Protein AF-A0A969NWW0-F1 (afdb_monomer)

Mean predicted aligned error: 14.03 Å

Foldseek 3Di:
DLVVLLVVVLVVLLVVLLCCLVVPVLVVVVVVVVVVCVVVLVVLVVLVVVLVVLVVVLPVVDDDDPPVVVPDPDQRSQLLLLLLLVCLQVVDPPPPPDDSPQGPVNSSVSLSVVLSVQLSVQVCVQQVLSVLLVVQLVVVVVVPDDDPVVSVVSSNVSSVVSSVVSCVVCVVVSVVSSVVSSVVSVVSVVVSNVSSSVVSVVVSVVSVVVSVVVVVVVVVVVVVVVVVVVVVVVVVVVVVVVVVVVCVVVVVDD

Radius of gyration: 37.33 Å; Cα contacts (8 Å, |Δi|>4): 115; chains: 1; bounding box: 84×35×127 Å

Nearest PDB structures (foldseek):
  7sqc-assembly1_1X  TM=3.968E-01  e=1.352E+00  Chlamydomonas reinhardtii
  4nqi-assembly2_C  TM=2.469E-01  e=8.121E-01  Dictyostelium discoideum
  7n6g-assembly1_3U  TM=2.928E-01  e=5.933E+00  Chlamydomonas reinhardtii

Solvent-accessible surface area (backbone atoms only — not comparable to full-atom values): 14143 Å² total; per-residue (Å²): 104,72,70,53,53,50,51,51,50,52,52,50,51,51,49,53,48,49,49,46,34,62,72,50,53,40,56,56,47,50,52,53,51,49,53,52,44,63,63,44,47,60,58,51,46,55,50,51,52,51,50,50,49,50,51,50,68,62,44,75,78,52,95,74,68,71,79,70,63,74,73,57,81,76,67,51,72,54,36,56,25,43,62,59,24,49,56,76,75,69,74,47,79,85,63,87,84,76,78,88,81,65,43,66,71,55,54,50,52,52,50,49,53,53,47,48,55,50,45,52,53,49,50,52,68,74,63,36,68,66,59,48,46,53,56,32,51,52,55,48,64,75,64,74,72,86,51,75,74,59,48,57,55,50,50,52,53,43,35,52,50,51,51,53,50,50,49,65,76,36,44,65,61,53,51,48,52,44,50,53,54,52,51,52,52,55,47,52,53,52,51,27,48,55,41,8,52,50,47,53,54,50,49,54,49,51,55,52,51,51,50,53,49,52,50,52,54,49,50,54,53,51,52,52,50,53,51,53,52,50,53,52,50,52,52,51,53,50,51,52,51,52,49,51,50,50,36,40,76,68,66,77,49,133

Sequence (254 aa):
MIKEVLAHLKQKIELDVSEWTTQQLSPMLEICVQQMYEKLESEAQEFLQSADKIRLSISIGDQIKDEELAKQKEPSVWGRLGAGAYTLFTGDFLTGGMGMVMGFQAMLKTILLQLVAGVILGIFGFINPIALIAASIAAILAGNIWNLLSLKGEIKKSVGKKLSEEIASRQYDLAMAVEIKVKEKLTEIKKAIDEGLSAEISSIRGEVEKILEERKLGKLDNQKKIQNLRNLEEENLEIDNELNSLMFEAGLIT

pLDDT: mean 74.46, std 13.33, range [32.72, 91.88]

Structure (mmCIF, N/CA/C/O backbone):
data_AF-A0A969NWW0-F1
#
_entry.id   AF-A0A969NWW0-F1
#
loop_
_atom_site.group_PDB
_atom_site.id
_atom_site.type_symbol
_atom_site.label_atom_id
_atom_site.label_alt_id
_atom_site.label_comp_id
_atom_site.label_asym_id
_atom_site.label_entity_id
_atom_site.label_seq_id
_atom_site.pdbx_PDB_ins_code
_atom_site.Cartn_x
_atom_site.Cartn_y
_atom_site.Cartn_z
_atom_site.occupancy
_atom_site.B_iso_or_equiv
_atom_site.auth_seq_id
_atom_site.auth_comp_id
_atom_site.auth_asym_id
_atom_site.auth_atom_id
_atom_site.pdbx_PDB_model_num
ATOM 1 N N . MET A 1 1 ? 25.197 -13.736 -28.495 1.00 63.41 1 MET A N 1
ATOM 2 C CA . MET A 1 1 ? 24.904 -12.433 -29.131 1.00 63.41 1 MET A CA 1
ATOM 3 C C . MET A 1 1 ? 23.460 -11.962 -28.931 1.00 63.41 1 MET A C 1
ATOM 5 O O . MET A 1 1 ? 23.278 -11.049 -28.149 1.00 63.41 1 MET A O 1
ATOM 9 N N . ILE A 1 2 ? 22.420 -12.558 -29.539 1.00 65.88 2 ILE A N 1
ATOM 10 C CA . ILE A 1 2 ? 21.024 -12.066 -29.370 1.00 65.88 2 ILE A CA 1
ATOM 11 C C . ILE A 1 2 ? 20.554 -12.160 -27.911 1.00 65.88 2 ILE A C 1
ATOM 13 O O . ILE A 1 2 ? 20.067 -11.184 -27.352 1.00 65.88 2 ILE A O 1
ATOM 17 N N . LYS A 1 3 ? 20.777 -13.314 -27.265 1.00 71.31 3 LYS A N 1
ATOM 18 C CA . LYS A 1 3 ? 20.478 -13.513 -25.834 1.00 71.31 3 LYS A CA 1
ATOM 19 C C . LYS A 1 3 ? 21.235 -12.539 -24.926 1.00 71.31 3 LYS A C 1
ATOM 21 O O . LYS A 1 3 ? 20.712 -12.132 -23.903 1.00 71.31 3 LYS A O 1
ATOM 26 N N . GLU A 1 4 ? 22.446 -12.163 -25.320 1.00 74.69 4 GLU A N 1
ATOM 27 C CA . GLU A 1 4 ? 23.321 -11.257 -24.571 1.00 74.69 4 GLU A CA 1
ATOM 28 C C . GLU A 1 4 ? 22.844 -9.805 -24.694 1.00 74.69 4 GLU A C 1
ATOM 30 O O . GLU A 1 4 ? 22.743 -9.111 -23.691 1.00 74.69 4 GLU A O 1
ATOM 35 N N . VAL A 1 5 ? 22.451 -9.370 -25.898 1.00 73.56 5 VAL A N 1
ATOM 36 C CA . VAL A 1 5 ? 21.824 -8.056 -26.115 1.00 73.56 5 VAL A CA 1
ATOM 37 C C . 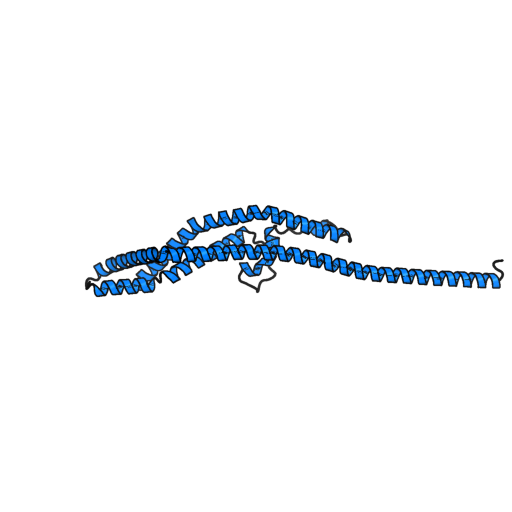VAL A 1 5 ? 20.477 -7.979 -25.398 1.00 73.56 5 VAL A C 1
ATOM 39 O O . VAL A 1 5 ? 20.201 -6.970 -24.764 1.00 73.56 5 VAL A O 1
ATOM 42 N N . LEU A 1 6 ? 19.668 -9.044 -25.436 1.00 74.88 6 LEU A N 1
ATOM 43 C CA . LEU A 1 6 ? 18.402 -9.109 -24.703 1.00 74.88 6 LEU A CA 1
ATOM 44 C C . LEU A 1 6 ? 18.617 -9.033 -23.191 1.00 74.88 6 LEU A C 1
ATOM 46 O O . LEU A 1 6 ? 17.940 -8.253 -22.533 1.00 74.88 6 LEU A O 1
ATOM 50 N N . ALA A 1 7 ? 19.544 -9.820 -22.646 1.00 79.69 7 ALA A N 1
ATOM 51 C CA . ALA A 1 7 ? 19.853 -9.797 -21.220 1.00 79.69 7 ALA A CA 1
ATOM 52 C C . ALA A 1 7 ? 20.347 -8.412 -20.786 1.00 79.69 7 ALA A C 1
ATOM 54 O O . ALA A 1 7 ? 19.850 -7.867 -19.808 1.00 79.69 7 ALA A O 1
ATOM 55 N N . HIS A 1 8 ? 21.250 -7.810 -21.562 1.00 83.56 8 HIS A N 1
ATOM 56 C CA . HIS A 1 8 ? 21.779 -6.486 -21.260 1.00 83.56 8 HIS A CA 1
ATOM 57 C C . HIS A 1 8 ? 20.711 -5.389 -21.368 1.00 83.56 8 HIS A C 1
ATOM 59 O O . HIS A 1 8 ? 20.662 -4.501 -20.526 1.00 83.56 8 HIS A O 1
ATOM 65 N N . LEU A 1 9 ? 19.827 -5.462 -22.369 1.00 80.88 9 LEU A N 1
ATOM 66 C CA . LEU A 1 9 ? 18.728 -4.509 -22.533 1.00 80.88 9 LEU A CA 1
ATOM 67 C C . LEU A 1 9 ? 17.721 -4.613 -21.387 1.00 80.88 9 LEU A C 1
ATOM 69 O O . LEU A 1 9 ? 17.328 -3.592 -20.837 1.00 80.88 9 LEU A O 1
ATOM 73 N N . LYS A 1 10 ? 17.332 -5.838 -21.011 1.00 82.38 10 LYS A N 1
ATOM 74 C CA . LYS A 1 10 ? 16.449 -6.076 -19.863 1.00 82.38 10 LYS A CA 1
ATOM 75 C C . LYS A 1 10 ? 17.060 -5.511 -18.588 1.00 82.38 10 LYS A C 1
ATOM 77 O O . LYS A 1 10 ? 16.433 -4.684 -17.943 1.00 82.38 10 LYS A O 1
ATOM 82 N N . GLN A 1 11 ? 18.308 -5.874 -18.300 1.00 87.38 11 GLN A N 1
ATOM 83 C CA . GLN A 1 11 ? 19.016 -5.396 -17.118 1.00 87.38 11 GLN A CA 1
ATOM 84 C C . GLN A 1 11 ? 19.139 -3.868 -17.101 1.00 87.38 11 GLN A C 1
ATOM 86 O O . GLN A 1 11 ? 18.995 -3.255 -16.049 1.00 87.38 11 GLN A O 1
ATOM 91 N N . LYS A 1 12 ? 19.390 -3.237 -18.256 1.00 87.00 12 LYS A N 1
ATOM 92 C CA . LYS A 1 12 ? 19.485 -1.778 -18.349 1.00 87.00 12 LYS A CA 1
ATOM 93 C C . LYS A 1 12 ? 18.137 -1.101 -18.091 1.00 87.00 12 LYS A C 1
ATOM 95 O O . LYS A 1 12 ? 18.099 -0.156 -17.317 1.00 87.00 12 LYS A O 1
ATOM 100 N N . ILE A 1 13 ? 17.049 -1.608 -18.677 1.00 84.38 13 ILE A N 1
ATOM 101 C CA . ILE A 1 13 ? 15.691 -1.102 -18.418 1.00 84.38 13 ILE A CA 1
ATOM 102 C C . ILE A 1 13 ? 15.326 -1.283 -16.940 1.00 84.38 13 ILE A C 1
ATOM 104 O O . ILE A 1 13 ? 14.830 -0.348 -16.325 1.00 84.38 13 ILE A O 1
ATOM 108 N N . GLU A 1 14 ? 15.597 -2.452 -16.353 1.00 86.31 14 GLU A N 1
ATOM 109 C CA . GLU A 1 14 ? 15.364 -2.711 -14.924 1.00 86.31 14 GLU A CA 1
ATOM 110 C C . GLU A 1 14 ? 16.125 -1.721 -14.041 1.00 86.31 14 GLU A C 1
ATOM 112 O O . GLU A 1 14 ? 15.532 -1.150 -13.130 1.00 86.31 14 GLU A O 1
ATOM 117 N N . LEU A 1 15 ? 17.407 -1.477 -14.333 1.00 90.44 15 LEU A N 1
ATOM 118 C CA . LEU A 1 15 ? 18.228 -0.501 -13.615 1.00 90.44 15 LEU A CA 1
ATOM 119 C C . LEU A 1 15 ? 17.669 0.914 -13.734 1.00 90.44 15 LEU A C 1
ATOM 121 O O . LEU A 1 15 ? 17.473 1.559 -12.711 1.00 90.44 15 LEU A O 1
ATOM 125 N N . ASP A 1 16 ? 17.377 1.374 -14.950 1.00 89.62 16 ASP A N 1
ATOM 126 C CA . ASP A 1 16 ? 16.922 2.747 -15.190 1.00 89.62 16 ASP A CA 1
ATOM 127 C C . ASP A 1 16 ? 15.547 2.994 -14.552 1.00 89.62 16 ASP A C 1
ATOM 129 O O . ASP A 1 16 ? 15.323 4.025 -13.918 1.00 89.62 16 ASP A O 1
ATOM 133 N N . VAL A 1 17 ? 14.632 2.023 -14.650 1.00 86.00 17 VAL A N 1
ATOM 134 C CA . VAL A 1 17 ? 13.313 2.098 -14.006 1.00 86.00 17 VAL A CA 1
ATOM 135 C C . VAL A 1 17 ? 13.437 2.004 -12.490 1.00 86.00 17 VAL A C 1
ATOM 137 O O . VAL A 1 17 ? 12.758 2.745 -11.782 1.00 86.00 17 VAL A O 1
ATOM 140 N N . SER A 1 18 ? 14.289 1.121 -11.967 1.00 87.69 18 SER A N 1
ATOM 141 C CA . SER A 1 18 ? 14.513 0.992 -10.525 1.00 87.69 18 SER A CA 1
ATOM 142 C C . SER A 1 18 ? 15.125 2.264 -9.949 1.00 87.69 18 SER A C 1
ATOM 144 O O . SER A 1 18 ? 14.701 2.715 -8.886 1.00 87.69 18 SER A O 1
ATOM 146 N N . GLU A 1 19 ? 16.099 2.853 -10.640 1.00 91.88 19 GLU A N 1
ATOM 147 C CA . GLU A 1 19 ? 16.738 4.104 -10.248 1.00 91.88 19 GLU A CA 1
ATOM 148 C C . GLU A 1 19 ? 15.730 5.250 -10.265 1.00 91.88 19 GLU A C 1
ATOM 150 O O . GLU A 1 19 ? 15.560 5.920 -9.248 1.00 91.88 19 GLU A O 1
ATOM 155 N N . TRP A 1 20 ? 14.989 5.415 -11.364 1.00 91.19 20 TRP A N 1
ATOM 156 C CA . TRP A 1 20 ? 13.932 6.420 -11.458 1.00 91.19 20 TRP A CA 1
ATOM 157 C C . TRP A 1 20 ? 12.874 6.239 -10.366 1.00 91.19 20 TRP A C 1
ATOM 159 O O . TRP A 1 20 ? 12.513 7.197 -9.683 1.00 91.19 20 TRP A O 1
ATOM 169 N N . THR A 1 21 ? 12.410 5.009 -10.141 1.00 87.19 21 THR A N 1
ATOM 170 C CA . THR A 1 21 ? 11.383 4.754 -9.129 1.00 87.19 21 THR A CA 1
ATOM 171 C C . THR A 1 21 ? 11.918 5.059 -7.734 1.00 87.19 21 THR A C 1
ATOM 173 O O . THR A 1 21 ? 11.252 5.736 -6.964 1.00 87.19 21 THR A O 1
ATOM 176 N N . THR A 1 22 ? 13.140 4.635 -7.416 1.00 86.69 22 THR A N 1
ATOM 177 C CA . THR A 1 22 ? 13.722 4.810 -6.076 1.00 86.69 22 THR A CA 1
ATOM 178 C C . THR A 1 22 ? 14.132 6.255 -5.796 1.00 86.69 22 THR A C 1
ATOM 180 O O . THR A 1 22 ? 13.985 6.714 -4.670 1.00 86.69 22 THR A O 1
ATOM 183 N N . GLN A 1 23 ? 14.649 6.977 -6.793 1.00 91.81 23 GLN A N 1
ATOM 184 C CA . GLN A 1 23 ? 15.166 8.337 -6.611 1.00 91.81 23 GLN A CA 1
ATOM 185 C C . GLN A 1 23 ? 14.128 9.434 -6.869 1.00 91.81 23 GLN A C 1
ATOM 187 O O . GLN A 1 23 ? 14.315 10.548 -6.390 1.00 91.81 23 GLN A O 1
ATOM 192 N N . GLN A 1 24 ? 13.069 9.158 -7.636 1.00 91.12 24 GLN A N 1
ATOM 193 C CA . GLN A 1 24 ? 12.073 10.165 -8.024 1.00 91.12 24 GLN A CA 1
ATOM 194 C C . GLN A 1 24 ? 10.684 9.813 -7.491 1.00 91.12 24 GLN A C 1
ATOM 196 O O . GLN A 1 24 ? 10.123 10.559 -6.691 1.00 91.12 24 GLN A O 1
ATOM 201 N N . LEU A 1 25 ? 10.134 8.660 -7.889 1.00 87.00 25 LEU A N 1
ATOM 202 C CA . LEU A 1 25 ? 8.751 8.310 -7.550 1.00 87.00 25 LEU A CA 1
ATOM 203 C C . LEU A 1 25 ? 8.569 8.038 -6.050 1.00 87.00 25 LEU A C 1
ATOM 205 O O . LEU A 1 25 ? 7.632 8.553 -5.442 1.00 87.00 25 LEU A O 1
ATOM 209 N N . SER A 1 26 ? 9.468 7.254 -5.451 1.00 86.00 26 SER A N 1
ATOM 210 C CA . SER A 1 26 ? 9.393 6.874 -4.041 1.00 86.00 26 SER A CA 1
ATOM 211 C C . SER A 1 26 ? 9.448 8.090 -3.113 1.00 86.00 26 SER A C 1
ATOM 213 O O . SER A 1 26 ? 8.529 8.216 -2.312 1.00 86.00 26 SER A O 1
ATOM 215 N N . PRO A 1 27 ? 10.392 9.047 -3.247 1.00 89.81 27 PRO A N 1
ATOM 216 C CA . PRO A 1 27 ? 10.392 10.252 -2.416 1.00 89.81 27 PRO A CA 1
ATOM 217 C C . PRO A 1 27 ? 9.116 11.091 -2.544 1.00 89.81 27 PRO A C 1
ATOM 219 O O . PRO A 1 27 ? 8.607 11.600 -1.548 1.00 89.81 27 PRO A O 1
ATOM 222 N N . MET A 1 28 ? 8.556 11.220 -3.753 1.00 89.25 28 MET A N 1
ATOM 223 C CA . MET A 1 28 ? 7.293 11.944 -3.951 1.00 89.25 28 MET A CA 1
ATOM 224 C C . MET A 1 28 ? 6.131 11.265 -3.219 1.00 89.25 28 MET A C 1
ATOM 226 O O . MET A 1 28 ? 5.301 11.937 -2.603 1.00 89.25 28 MET A O 1
ATOM 230 N N . LEU A 1 29 ? 6.082 9.933 -3.265 1.00 84.94 29 LEU A N 1
ATOM 231 C CA . LEU A 1 29 ? 5.080 9.153 -2.548 1.00 84.94 29 LEU A CA 1
ATOM 232 C C . LEU A 1 29 ? 5.288 9.190 -1.044 1.00 84.94 29 LEU A C 1
ATOM 234 O O . LEU A 1 29 ? 4.309 9.324 -0.322 1.00 84.94 29 LEU A O 1
ATOM 238 N N . GLU A 1 30 ? 6.530 9.116 -0.572 1.00 85.94 30 GLU A N 1
ATOM 239 C CA . GLU A 1 30 ? 6.848 9.245 0.848 1.00 85.94 30 GLU A CA 1
ATOM 240 C C . GLU A 1 30 ? 6.337 10.575 1.394 1.00 85.94 30 GLU A C 1
ATOM 242 O O . GLU A 1 30 ? 5.635 10.574 2.398 1.00 85.94 30 GLU A O 1
ATOM 247 N N . ILE A 1 31 ? 6.588 11.689 0.697 1.00 88.25 31 ILE A N 1
ATOM 248 C CA . ILE A 1 31 ? 6.076 13.009 1.091 1.00 88.25 31 ILE A CA 1
ATOM 249 C C . ILE A 1 31 ? 4.545 13.021 1.104 1.00 88.25 31 ILE A C 1
ATOM 251 O O . ILE A 1 31 ? 3.943 13.468 2.077 1.00 88.25 31 ILE A O 1
ATOM 255 N N . CYS A 1 32 ? 3.901 12.524 0.046 1.00 85.12 32 CYS A N 1
ATOM 256 C CA . CYS A 1 32 ? 2.441 12.522 -0.054 1.00 85.12 32 CYS A CA 1
ATOM 257 C C . CYS A 1 32 ? 1.794 11.691 1.065 1.00 85.12 32 CYS A C 1
ATOM 259 O O . CYS A 1 32 ? 0.870 12.145 1.739 1.00 85.12 32 CYS A O 1
ATOM 261 N N . VAL A 1 33 ? 2.312 10.487 1.293 1.00 80.69 33 VAL A N 1
ATOM 262 C CA . VAL A 1 33 ? 1.801 9.557 2.297 1.00 80.69 33 VAL A CA 1
ATOM 263 C C . VAL A 1 33 ? 2.105 10.074 3.708 1.00 80.69 33 VAL A C 1
ATOM 265 O O . VAL A 1 33 ? 1.230 10.020 4.567 1.00 80.69 33 VAL A O 1
ATOM 268 N N . GLN A 1 34 ? 3.270 10.682 3.940 1.00 83.00 34 GLN A N 1
ATOM 269 C CA . GLN A 1 34 ? 3.606 11.346 5.204 1.00 83.00 34 GLN A CA 1
ATOM 270 C C . GLN A 1 34 ? 2.688 12.546 5.497 1.00 83.00 34 GLN A C 1
ATOM 272 O O . GLN A 1 34 ? 2.223 12.703 6.620 1.00 83.00 34 GLN A O 1
ATOM 277 N N . GLN A 1 35 ? 2.344 13.357 4.496 1.00 85.38 35 GLN A N 1
ATOM 278 C CA . GLN A 1 35 ? 1.374 14.446 4.670 1.00 85.38 35 GLN A CA 1
ATOM 279 C C . GLN A 1 35 ? -0.031 13.922 4.991 1.00 85.38 35 GLN A C 1
ATOM 281 O O . GLN A 1 35 ? -0.737 14.498 5.820 1.00 85.38 35 GLN A O 1
ATOM 286 N N . MET A 1 36 ? -0.447 12.823 4.352 1.00 80.56 36 MET A N 1
ATOM 287 C CA . MET A 1 36 ? -1.699 12.147 4.702 1.00 80.56 36 MET A CA 1
ATOM 288 C C . MET A 1 36 ? -1.668 11.643 6.146 1.00 80.56 36 MET A C 1
ATOM 290 O O . MET A 1 36 ? -2.651 11.811 6.862 1.00 80.56 36 MET A O 1
ATOM 294 N N . TYR A 1 37 ? -0.545 11.068 6.576 1.00 78.69 37 TYR A N 1
ATOM 295 C CA . TYR A 1 37 ? -0.335 10.613 7.948 1.00 78.69 37 TYR A CA 1
ATOM 296 C C . TYR A 1 37 ? -0.478 11.749 8.949 1.00 78.69 37 TYR A C 1
ATOM 298 O O . TYR A 1 37 ? -1.298 11.645 9.850 1.00 78.69 37 TYR A O 1
ATOM 306 N N . GLU A 1 38 ? 0.264 12.839 8.769 1.00 83.25 38 GLU A N 1
ATOM 307 C CA . GLU A 1 38 ? 0.266 13.973 9.702 1.00 83.25 38 GLU A CA 1
ATOM 308 C C . GLU A 1 38 ? -1.126 14.595 9.827 1.00 83.25 38 GLU A C 1
ATOM 310 O O . GLU A 1 38 ? -1.563 14.950 10.920 1.00 83.25 38 GLU A O 1
ATOM 315 N N . LYS A 1 39 ? -1.861 14.668 8.712 1.00 83.12 39 LYS A N 1
ATOM 316 C CA . LYS A 1 39 ? -3.237 15.161 8.714 1.00 83.12 39 LYS A CA 1
ATOM 317 C C . LYS A 1 39 ? -4.191 14.224 9.462 1.00 83.12 39 LYS A C 1
ATOM 319 O O . LYS A 1 39 ? -5.051 14.697 10.196 1.00 83.12 39 LYS A O 1
ATOM 324 N N . LEU A 1 40 ? -4.054 12.915 9.262 1.00 80.94 40 LEU A N 1
ATOM 325 C CA . LEU A 1 40 ? -4.941 11.916 9.862 1.00 80.94 40 LEU A CA 1
ATOM 326 C C . LEU A 1 40 ? -4.575 11.581 11.309 1.00 80.94 40 LEU A C 1
ATOM 328 O O . LEU A 1 40 ? -5.439 11.135 12.052 1.00 80.94 40 LEU A O 1
ATOM 332 N N . GLU A 1 41 ? -3.326 11.780 11.725 1.00 81.62 41 GLU A N 1
ATOM 333 C CA . GLU A 1 41 ? -2.844 11.408 13.055 1.00 81.62 41 GLU A CA 1
ATOM 334 C C . GLU A 1 41 ? -3.608 12.139 14.160 1.00 81.62 41 GLU A C 1
ATOM 336 O O . GLU A 1 41 ? -4.060 11.491 15.101 1.00 81.62 41 GLU A O 1
ATOM 341 N N . SER A 1 42 ? -3.825 13.451 14.015 1.00 80.75 42 SER A N 1
ATOM 342 C CA . SER A 1 42 ? -4.592 14.232 14.995 1.00 80.75 42 SER A CA 1
ATOM 343 C C . SER A 1 42 ? -6.036 13.736 15.103 1.00 80.75 42 SER A C 1
ATOM 345 O O . SER A 1 42 ? -6.527 13.494 16.202 1.00 80.75 42 SER A O 1
ATOM 347 N N . GLU A 1 43 ? -6.705 13.529 13.965 1.00 84.94 43 GLU A N 1
ATOM 348 C CA . GLU A 1 43 ? -8.098 13.062 13.924 1.0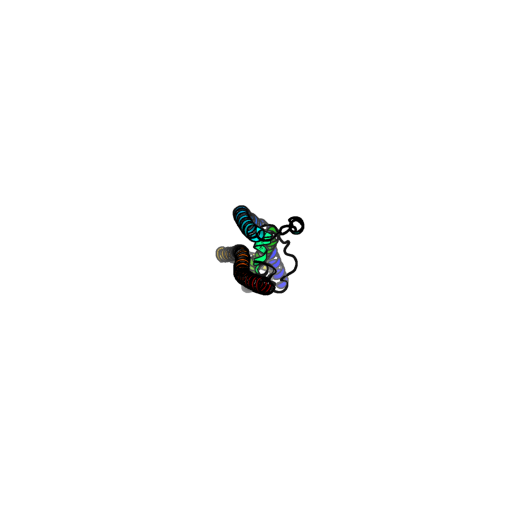0 84.94 43 GLU A CA 1
ATOM 349 C C . GLU A 1 43 ? -8.229 11.639 14.493 1.00 84.94 43 GLU A C 1
ATOM 351 O O . GLU A 1 43 ? -9.128 11.344 15.282 1.00 84.94 43 GLU A O 1
ATOM 356 N N . ALA A 1 44 ? -7.296 10.753 14.140 1.00 81.69 44 ALA A N 1
ATOM 357 C CA . ALA A 1 44 ? -7.246 9.388 14.642 1.00 81.69 44 ALA A CA 1
ATOM 358 C C . ALA A 1 44 ? -6.954 9.345 16.148 1.00 81.69 44 ALA A C 1
ATOM 360 O O . ALA A 1 44 ? -7.548 8.542 16.866 1.00 81.69 44 ALA A O 1
ATOM 361 N N . GLN A 1 45 ? -6.074 10.213 16.646 1.00 83.19 45 GLN A N 1
ATOM 362 C CA . GLN A 1 45 ? -5.774 10.314 18.069 1.00 83.19 45 GLN A CA 1
ATOM 363 C C . GLN A 1 45 ? -6.989 10.800 18.865 1.00 83.19 45 GLN A C 1
ATOM 365 O O . GLN A 1 45 ? -7.317 10.198 19.886 1.00 83.19 45 GLN A O 1
ATOM 370 N N . GLU A 1 46 ? -7.690 11.832 18.393 1.00 85.50 46 GLU A N 1
ATOM 371 C CA . GLU A 1 46 ? -8.929 12.316 19.018 1.00 85.50 46 GLU A CA 1
ATOM 372 C C . GLU A 1 46 ? -10.024 11.243 19.033 1.00 85.50 46 GLU A C 1
ATOM 374 O O . GLU A 1 46 ? -10.708 11.046 20.046 1.00 85.50 46 GLU A O 1
ATOM 379 N N . PHE A 1 47 ? -10.167 10.510 17.926 1.00 85.44 47 PHE A N 1
ATOM 380 C CA . PHE A 1 47 ? -11.089 9.387 17.826 1.00 85.44 47 PHE A CA 1
ATOM 381 C C . PHE A 1 47 ? -10.759 8.291 18.850 1.00 85.44 47 PHE A C 1
ATOM 383 O O . PHE A 1 47 ? -11.638 7.882 19.611 1.00 85.44 47 PHE A O 1
ATOM 390 N N . LEU A 1 48 ? -9.497 7.851 18.922 1.00 81.19 48 LEU A N 1
ATOM 391 C CA . LEU A 1 48 ? -9.066 6.804 19.855 1.00 81.19 48 LEU A CA 1
ATOM 392 C C . LEU A 1 48 ? -9.167 7.249 21.320 1.00 81.19 48 LEU A C 1
ATOM 394 O O . LEU A 1 48 ? -9.612 6.476 22.160 1.00 81.19 48 LEU A O 1
ATOM 398 N N . GLN A 1 49 ? -8.848 8.505 21.636 1.00 83.81 49 GLN A N 1
ATOM 399 C CA . GLN A 1 49 ? -9.052 9.048 22.983 1.00 83.81 49 GLN A CA 1
ATOM 400 C C . GLN A 1 49 ? -10.533 9.080 23.368 1.00 83.81 49 GLN A C 1
ATOM 402 O O . GLN A 1 49 ? -10.894 8.780 24.507 1.00 83.81 49 GLN A O 1
ATOM 407 N N . SER A 1 50 ? -11.409 9.424 22.421 1.00 83.12 50 SER A N 1
ATOM 408 C CA . SER A 1 50 ? -12.857 9.399 22.636 1.00 83.12 50 SER A CA 1
ATOM 409 C C . SER A 1 50 ? -13.365 7.971 22.848 1.00 83.12 50 SER A C 1
ATOM 411 O O . SER A 1 50 ? -14.172 7.736 23.749 1.00 83.12 50 SER A O 1
ATOM 413 N N . ALA A 1 51 ? -12.850 7.015 22.074 1.00 80.00 51 ALA A N 1
ATOM 414 C CA . ALA A 1 51 ? -13.104 5.590 22.245 1.00 80.00 51 ALA A CA 1
ATOM 415 C C . ALA A 1 51 ? -12.680 5.090 23.633 1.00 80.00 51 ALA A C 1
ATOM 417 O O . ALA A 1 51 ? -13.484 4.492 24.350 1.00 80.00 51 ALA A O 1
ATOM 418 N N . ASP A 1 52 ? -11.455 5.399 24.050 1.00 78.81 52 ASP A N 1
ATOM 419 C CA . ASP A 1 52 ? -10.922 4.980 25.345 1.00 78.81 52 ASP A CA 1
ATOM 420 C C . ASP A 1 52 ? -11.685 5.640 26.500 1.00 78.81 52 ASP A C 1
ATOM 422 O O . ASP A 1 52 ? -11.998 4.988 27.494 1.00 78.81 52 ASP A O 1
ATOM 426 N N . LYS A 1 53 ? -12.102 6.903 26.352 1.00 81.62 53 LYS A N 1
ATOM 427 C CA . LYS A 1 53 ? -12.969 7.575 27.329 1.00 81.62 53 LYS A CA 1
ATOM 428 C C . LYS A 1 53 ? -14.331 6.894 27.458 1.00 81.62 53 LYS A C 1
ATOM 430 O O . LYS A 1 53 ? -14.848 6.793 28.573 1.00 81.62 53 LYS A O 1
ATOM 435 N N . ILE A 1 54 ? -14.920 6.438 26.351 1.00 78.50 54 ILE A N 1
ATOM 436 C CA . ILE A 1 54 ? -16.164 5.657 26.371 1.00 78.50 54 ILE A CA 1
ATOM 437 C C . ILE A 1 54 ? -15.927 4.346 27.125 1.00 78.50 54 ILE A C 1
ATOM 439 O O . ILE A 1 54 ? -16.664 4.069 28.070 1.00 78.50 54 ILE A O 1
ATOM 443 N N . ARG A 1 55 ? -14.867 3.599 26.789 1.00 74.38 55 ARG A N 1
ATOM 444 C CA . ARG A 1 55 ? -14.499 2.358 27.492 1.00 74.38 55 ARG A CA 1
ATOM 445 C C . ARG A 1 55 ? -14.307 2.581 28.992 1.00 74.38 55 ARG A C 1
ATOM 447 O O . ARG A 1 55 ? -14.913 1.879 29.789 1.00 74.38 55 ARG A O 1
ATOM 454 N N . LEU A 1 56 ? -13.553 3.603 29.396 1.00 73.44 56 LEU A N 1
ATOM 455 C CA . LEU A 1 56 ? -13.354 3.952 30.807 1.00 73.44 56 LEU A CA 1
ATOM 456 C C . LEU A 1 56 ? -14.671 4.312 31.505 1.00 73.44 56 LEU A C 1
ATOM 458 O O . LEU A 1 56 ? -14.952 3.813 32.590 1.00 73.44 56 LEU A O 1
ATOM 462 N N . SER A 1 57 ? -15.515 5.131 30.871 1.00 71.94 57 SER A N 1
ATOM 463 C CA . SER A 1 57 ? -16.821 5.521 31.431 1.00 71.94 57 SER A CA 1
ATOM 464 C C . SER A 1 57 ? -17.752 4.324 31.630 1.00 71.94 57 SER A C 1
ATOM 466 O O . SER A 1 57 ? -18.603 4.330 32.518 1.00 71.94 57 SER A O 1
ATOM 468 N N . ILE A 1 58 ? -17.595 3.302 30.794 1.00 68.75 58 ILE A N 1
ATOM 469 C CA . ILE A 1 58 ? -18.331 2.047 30.868 1.00 68.75 58 ILE A CA 1
ATOM 470 C C . ILE A 1 58 ? -17.740 1.125 31.955 1.00 68.75 58 ILE A C 1
ATOM 472 O O . ILE A 1 58 ? -18.500 0.542 32.730 1.00 68.75 58 ILE A O 1
ATOM 476 N N . SER A 1 59 ? -16.410 1.039 32.056 1.00 64.75 59 SER A N 1
ATOM 477 C CA . SER A 1 59 ? -15.688 0.165 32.991 1.00 64.75 59 SER A CA 1
ATOM 478 C C . SER A 1 59 ? -15.717 0.631 34.447 1.00 64.75 59 SER A C 1
ATOM 480 O O . SER A 1 59 ? -15.657 -0.208 35.334 1.00 64.75 59 SER A O 1
ATOM 482 N N . ILE A 1 60 ? -15.893 1.928 34.738 1.00 55.94 60 ILE A N 1
ATOM 483 C CA . ILE A 1 60 ? -15.975 2.469 36.120 1.00 55.94 60 ILE A CA 1
ATOM 484 C C . ILE A 1 60 ? -17.225 1.963 36.900 1.00 55.94 60 ILE A C 1
ATOM 486 O O . ILE A 1 60 ? -17.475 2.346 38.041 1.00 55.94 60 ILE A O 1
ATOM 490 N N . GLY A 1 61 ? -18.003 1.037 36.327 1.00 49.19 61 GLY A N 1
ATOM 491 C CA . GLY A 1 61 ? -18.983 0.221 37.047 1.00 49.19 61 GLY A CA 1
ATOM 492 C C . GLY A 1 61 ? -18.414 -0.995 37.795 1.00 49.19 61 GLY A C 1
ATOM 493 O O . GLY A 1 61 ? -19.151 -1.558 38.599 1.00 49.19 61 GLY A O 1
ATOM 494 N N . ASP A 1 62 ? -17.155 -1.391 37.569 1.00 47.19 62 ASP A N 1
ATOM 495 C CA . ASP A 1 62 ? -16.506 -2.503 38.275 1.00 47.19 62 ASP A CA 1
ATOM 496 C C . ASP A 1 62 ? -15.010 -2.203 38.491 1.00 47.19 62 ASP A C 1
ATOM 498 O O . ASP A 1 62 ? -14.315 -1.712 37.603 1.00 47.19 62 ASP A O 1
ATOM 502 N N . GLN A 1 63 ? -14.512 -2.410 39.710 1.00 42.53 63 GLN A N 1
ATOM 503 C CA . GLN A 1 63 ? -13.198 -1.927 40.154 1.00 42.53 63 GLN A CA 1
ATOM 504 C C . GLN A 1 63 ? -12.040 -2.680 39.476 1.00 42.53 63 GLN A C 1
ATOM 506 O O . GLN A 1 63 ? -11.549 -3.679 40.003 1.00 42.53 63 GLN A O 1
ATOM 511 N N . ILE A 1 64 ? -11.548 -2.185 38.339 1.00 47.38 64 ILE A N 1
ATOM 512 C CA . ILE A 1 64 ? -10.276 -2.641 37.764 1.00 47.38 64 ILE A CA 1
ATOM 513 C C . ILE A 1 64 ? -9.148 -1.780 38.340 1.00 47.38 64 ILE A C 1
ATOM 515 O O . ILE A 1 64 ? -9.177 -0.556 38.251 1.00 47.38 64 ILE A O 1
ATOM 519 N N . LYS A 1 65 ? -8.162 -2.426 38.972 1.00 43.50 65 LYS A N 1
ATOM 520 C CA . LYS A 1 65 ? -6.988 -1.771 39.562 1.00 43.50 65 LYS A CA 1
ATOM 521 C C . LYS A 1 65 ? -6.051 -1.272 38.454 1.00 43.50 65 LYS A C 1
ATOM 523 O O . LYS A 1 65 ? -5.612 -2.058 37.617 1.00 43.50 65 LYS A O 1
ATOM 528 N N . ASP A 1 66 ? -5.707 0.015 38.503 1.00 50.22 66 ASP A N 1
ATOM 529 C CA . ASP A 1 66 ? -4.880 0.748 37.524 1.00 50.22 66 ASP A CA 1
ATOM 530 C C . ASP A 1 66 ? -3.496 0.119 37.232 1.00 50.22 66 ASP A C 1
ATOM 532 O O . ASP A 1 66 ? -2.890 0.362 36.187 1.00 50.22 66 ASP A O 1
ATOM 536 N N . GLU A 1 67 ? -2.979 -0.720 38.130 1.00 42.84 67 GLU A N 1
ATOM 537 C CA . GLU A 1 67 ? -1.600 -1.232 38.094 1.00 42.84 67 GLU A CA 1
ATOM 538 C C . GLU A 1 67 ? -1.362 -2.367 37.078 1.00 42.84 67 GLU A C 1
ATOM 540 O O . GLU A 1 67 ? -0.210 -2.663 36.741 1.00 42.84 67 GLU A O 1
ATOM 545 N N . GLU A 1 68 ? -2.424 -2.994 36.561 1.00 41.78 68 GLU A N 1
ATOM 546 C CA . GLU A 1 68 ? -2.335 -4.129 35.624 1.00 41.78 68 GLU A CA 1
ATOM 547 C C . GLU A 1 68 ? -2.517 -3.704 34.151 1.00 41.78 68 GLU A C 1
ATOM 549 O O . GLU A 1 68 ? -1.957 -4.329 33.250 1.00 41.78 68 GLU A O 1
ATOM 554 N N . LEU A 1 69 ? -3.191 -2.571 33.910 1.00 45.03 69 LEU A N 1
ATOM 555 C CA . LEU A 1 69 ? -3.330 -1.932 32.591 1.00 45.03 69 LEU A CA 1
ATOM 556 C C . LEU A 1 69 ? -2.051 -1.190 32.161 1.00 45.03 69 LEU A C 1
ATOM 558 O O . LEU A 1 69 ? -1.667 -1.243 30.995 1.00 45.03 69 LEU A O 1
ATOM 562 N N . ALA A 1 70 ? -1.330 -0.577 33.104 1.00 43.22 70 ALA A N 1
ATOM 563 C CA . ALA A 1 70 ? -0.163 0.269 32.825 1.00 43.22 70 ALA A CA 1
ATOM 564 C C . ALA A 1 70 ? 1.098 -0.478 32.328 1.00 43.22 70 ALA A C 1
ATOM 566 O O . ALA A 1 70 ? 2.095 0.153 31.974 1.00 43.22 70 ALA A O 1
ATOM 567 N N . LYS A 1 71 ? 1.097 -1.819 32.312 1.00 39.84 71 LYS A N 1
ATOM 568 C CA . LYS A 1 71 ? 2.252 -2.637 31.887 1.00 39.84 71 LYS A CA 1
ATOM 569 C C . LYS A 1 71 ? 2.216 -3.060 30.420 1.00 39.84 71 LYS A C 1
ATOM 571 O O . LYS A 1 71 ? 3.219 -3.578 29.924 1.00 39.84 71 LYS A O 1
ATOM 576 N N . GLN A 1 72 ? 1.104 -2.856 29.716 1.00 43.03 72 GLN A N 1
ATOM 577 C CA . GLN A 1 72 ? 1.051 -3.126 28.284 1.00 43.03 72 GLN A CA 1
ATOM 578 C C . GLN A 1 72 ? 1.533 -1.892 27.527 1.00 43.03 72 GLN A C 1
ATOM 580 O O . GLN A 1 72 ? 1.012 -0.796 27.699 1.00 43.03 72 GLN A O 1
ATOM 585 N N . LYS A 1 73 ? 2.566 -2.066 26.700 1.00 45.47 73 LYS A N 1
ATOM 586 C CA . LYS A 1 73 ? 3.032 -1.018 25.794 1.00 45.47 73 LYS A CA 1
ATOM 587 C C . LYS A 1 73 ? 1.875 -0.689 24.855 1.00 45.47 73 LYS A C 1
ATOM 589 O O . LYS A 1 73 ? 1.570 -1.503 23.985 1.00 45.47 73 LYS A O 1
ATOM 594 N N . GLU A 1 74 ? 1.232 0.458 25.063 1.00 55.91 74 GLU A N 1
ATOM 595 C CA . GLU A 1 74 ? 0.115 0.878 24.225 1.00 55.91 74 GLU A CA 1
ATOM 596 C C . GLU A 1 74 ? 0.550 0.843 22.753 1.00 55.91 74 GLU A C 1
ATOM 598 O O . GLU A 1 74 ? 1.593 1.413 22.395 1.00 55.91 74 GLU A O 1
ATOM 603 N N . PRO A 1 75 ? -0.187 0.124 21.890 1.00 61.16 75 PRO A N 1
ATOM 604 C CA . PRO A 1 75 ? 0.089 0.160 20.471 1.00 61.16 75 PRO A CA 1
ATOM 605 C C . PRO A 1 75 ? -0.098 1.597 19.979 1.00 61.16 75 PRO A C 1
ATOM 607 O O . PRO A 1 75 ? -1.025 2.292 20.394 1.00 61.16 75 PRO A O 1
ATOM 610 N N . SER A 1 76 ? 0.786 2.052 19.086 1.00 67.88 76 SER A N 1
ATOM 611 C CA . SER A 1 76 ? 0.647 3.376 18.471 1.00 67.88 76 SER A CA 1
ATOM 612 C C . SER A 1 76 ? -0.714 3.511 17.778 1.00 67.88 76 SER A C 1
ATOM 614 O O . SER A 1 76 ? -1.302 2.501 17.391 1.00 67.88 76 SER A O 1
ATOM 616 N N . VAL A 1 77 ? -1.192 4.744 17.560 1.00 70.94 77 VAL A N 1
ATOM 617 C CA . VAL A 1 77 ? -2.450 5.039 16.833 1.00 70.94 77 VAL A CA 1
ATOM 618 C C . VAL A 1 77 ? -2.570 4.178 15.571 1.00 70.94 77 VAL A C 1
ATOM 620 O O . VAL A 1 77 ? -3.548 3.467 15.368 1.00 70.94 77 VAL A O 1
ATOM 623 N N . TRP A 1 78 ? -1.502 4.130 14.781 1.00 68.06 78 TRP A N 1
ATOM 624 C CA . TRP A 1 78 ? -1.438 3.345 13.550 1.00 68.06 78 TRP A CA 1
ATOM 625 C C . TRP A 1 78 ? -1.208 1.851 13.757 1.00 68.06 78 TRP A C 1
ATOM 627 O O . TRP A 1 78 ? -1.580 1.067 12.895 1.00 68.06 78 TRP A O 1
ATOM 637 N N . GLY A 1 79 ? -0.634 1.437 14.885 1.00 67.94 79 GLY A N 1
ATOM 638 C CA . GLY A 1 79 ? -0.633 0.034 15.293 1.00 67.94 79 GLY A CA 1
ATOM 639 C C . GLY A 1 79 ? -2.041 -0.457 15.637 1.00 67.94 79 GLY A C 1
ATOM 640 O O . GLY A 1 79 ? -2.404 -1.565 15.256 1.00 67.94 79 GLY A O 1
ATOM 641 N N . ARG A 1 80 ? -2.856 0.386 16.289 1.00 68.12 80 ARG A N 1
ATOM 642 C CA . ARG A 1 80 ? -4.267 0.099 16.599 1.00 68.12 80 ARG A CA 1
ATOM 643 C C . ARG A 1 80 ? -5.115 0.050 15.331 1.00 68.12 80 ARG A C 1
ATOM 645 O O . ARG A 1 80 ? -5.827 -0.923 15.118 1.00 68.12 80 ARG A O 1
ATOM 652 N N . LEU A 1 81 ? -4.980 1.041 14.448 1.00 70.81 81 LEU A N 1
ATOM 653 C CA . LEU A 1 81 ? -5.719 1.070 13.178 1.00 70.81 81 LEU A CA 1
ATOM 654 C C . LEU A 1 81 ? -5.222 0.012 12.182 1.00 70.81 81 LEU A C 1
ATOM 656 O O . LEU A 1 81 ? -6.014 -0.641 11.511 1.00 70.81 81 LEU A O 1
ATOM 660 N N . GLY A 1 82 ? -3.912 -0.218 12.117 1.00 62.25 82 GLY A N 1
ATOM 661 C CA . GLY A 1 82 ? -3.307 -1.222 11.243 1.00 62.25 82 GLY A CA 1
ATOM 662 C C . GLY A 1 82 ? -3.662 -2.659 11.625 1.00 62.25 82 GLY A C 1
ATOM 663 O O . GLY A 1 82 ? -3.551 -3.549 10.782 1.00 62.25 82 GLY A O 1
ATOM 664 N N . ALA A 1 83 ? -4.149 -2.887 12.851 1.00 61.22 83 ALA A N 1
ATOM 665 C CA . ALA A 1 83 ? -4.517 -4.216 13.314 1.00 61.22 83 ALA A CA 1
ATOM 666 C C . ALA A 1 83 ? -5.678 -4.852 12.537 1.00 61.22 83 ALA A C 1
ATOM 668 O O . ALA A 1 83 ? -5.688 -6.067 12.338 1.00 61.22 83 ALA A O 1
ATOM 669 N N . GLY A 1 84 ? -6.608 -4.034 12.036 1.00 53.28 84 GLY A N 1
ATOM 670 C CA . GLY A 1 84 ? -7.702 -4.487 11.172 1.00 53.28 84 GLY A CA 1
ATOM 671 C C . GLY A 1 84 ? -7.273 -4.794 9.733 1.00 53.28 84 GLY A C 1
ATOM 672 O O . GLY A 1 84 ? -7.959 -5.533 9.038 1.00 53.28 84 GLY A O 1
ATOM 673 N N . ALA A 1 85 ? -6.119 -4.281 9.298 1.00 53.59 85 ALA A N 1
ATOM 674 C CA . ALA A 1 85 ? -5.684 -4.296 7.903 1.00 53.59 85 ALA A CA 1
ATOM 675 C C . ALA A 1 85 ? -4.561 -5.304 7.595 1.00 53.59 85 ALA A C 1
ATOM 677 O O . ALA A 1 85 ? -4.025 -5.322 6.485 1.00 53.59 85 ALA A O 1
ATOM 678 N N . TYR A 1 86 ? -4.186 -6.146 8.564 1.00 54.75 86 TYR A N 1
ATOM 679 C CA . TYR A 1 86 ? -3.078 -7.104 8.462 1.00 54.75 86 TYR A CA 1
ATOM 680 C C . TYR A 1 86 ? -3.123 -7.946 7.177 1.00 54.75 86 TYR A C 1
ATOM 682 O O . TYR A 1 86 ? -2.127 -8.057 6.461 1.00 54.75 86 TYR A O 1
ATOM 690 N N . THR A 1 87 ? -4.305 -8.461 6.836 1.00 54.00 87 THR A N 1
ATOM 691 C CA . THR A 1 87 ? -4.541 -9.300 5.653 1.00 54.00 87 THR A CA 1
ATOM 692 C C . THR A 1 87 ? -4.327 -8.568 4.329 1.00 54.00 87 THR A C 1
ATOM 694 O O . THR A 1 87 ? -4.035 -9.211 3.324 1.00 54.00 87 THR A O 1
ATOM 697 N N . LEU A 1 88 ? -4.466 -7.237 4.304 1.00 53.44 88 LEU A N 1
ATOM 698 C CA . LEU A 1 88 ? -4.245 -6.440 3.096 1.00 53.44 88 LEU A CA 1
ATOM 699 C C . LEU A 1 88 ? -2.752 -6.225 2.814 1.00 53.44 88 LEU A C 1
ATOM 701 O O . LEU A 1 88 ? -2.366 -6.159 1.650 1.00 53.44 88 LEU A O 1
ATOM 705 N N . PHE A 1 89 ? -1.909 -6.138 3.849 1.00 51.19 89 PHE A N 1
ATOM 706 C CA . PHE A 1 89 ? -0.507 -5.729 3.687 1.00 51.19 89 PHE A CA 1
ATOM 707 C C . PHE A 1 89 ? 0.494 -6.870 3.586 1.00 51.19 89 PHE A C 1
ATOM 709 O O . PHE A 1 89 ? 1.489 -6.737 2.873 1.00 51.19 89 PHE A O 1
ATOM 716 N N . THR A 1 90 ? 0.264 -7.982 4.280 1.00 53.66 90 THR A N 1
ATOM 717 C CA . THR A 1 90 ? 1.172 -9.136 4.213 1.00 53.66 90 THR A CA 1
ATOM 718 C C . THR A 1 90 ? 0.856 -10.052 3.034 1.00 53.66 90 THR A C 1
ATOM 720 O O . THR A 1 90 ? 1.690 -10.874 2.666 1.00 53.66 90 THR A O 1
ATOM 723 N N . GLY A 1 91 ? -0.332 -9.915 2.428 1.00 44.59 91 GLY A N 1
ATOM 724 C CA . GLY A 1 91 ? -0.829 -10.841 1.407 1.00 44.59 91 GLY A CA 1
ATOM 725 C C . GLY A 1 91 ? -1.057 -12.261 1.936 1.00 44.59 91 GLY A C 1
ATOM 726 O O . GLY A 1 91 ? -1.311 -13.165 1.143 1.00 44.59 91 GLY A O 1
ATOM 727 N N . ASP A 1 92 ? -0.963 -12.457 3.255 1.00 42.66 92 ASP A N 1
ATOM 728 C CA . ASP A 1 92 ? -0.991 -13.759 3.903 1.00 42.66 92 ASP A CA 1
ATOM 729 C C . ASP A 1 92 ? -2.113 -13.802 4.950 1.00 42.66 92 ASP A C 1
ATOM 731 O O . ASP A 1 92 ? -2.134 -13.041 5.919 1.00 42.66 92 ASP A O 1
ATOM 735 N N . PHE A 1 93 ? -3.086 -14.685 4.722 1.00 40.72 93 PHE A N 1
ATOM 736 C CA . PHE A 1 93 ? -4.225 -14.927 5.613 1.00 40.72 93 PHE A CA 1
ATOM 737 C C . PHE A 1 93 ? -3.841 -15.832 6.802 1.00 40.72 93 PHE A C 1
ATOM 739 O O . PHE A 1 93 ? -4.571 -15.899 7.788 1.00 40.72 93 PHE A O 1
ATOM 746 N N . LEU A 1 94 ? -2.701 -16.535 6.733 1.00 35.44 94 LEU A N 1
ATOM 747 C CA . LEU A 1 94 ? -2.407 -17.677 7.610 1.00 35.44 94 LEU A CA 1
ATOM 748 C C . LEU A 1 94 ? -1.699 -17.346 8.932 1.00 35.44 94 LEU A C 1
ATOM 750 O O . LEU A 1 94 ? -1.630 -18.210 9.803 1.00 35.44 94 LEU A O 1
ATOM 754 N N . THR A 1 95 ? -1.214 -16.122 9.137 1.00 38.34 95 THR A N 1
ATOM 755 C CA . THR A 1 95 ? -0.422 -15.751 10.331 1.00 38.34 95 THR A CA 1
ATOM 756 C C . THR A 1 95 ? -1.140 -14.783 11.272 1.00 38.34 95 THR A C 1
ATOM 758 O O . THR A 1 95 ? -0.499 -14.011 11.990 1.00 38.34 95 THR A O 1
ATOM 761 N N . GLY A 1 96 ? -2.476 -14.833 11.301 1.00 36.72 96 GLY A N 1
ATOM 762 C CA . GLY A 1 96 ? -3.298 -14.105 12.268 1.00 36.72 96 GLY A CA 1
ATOM 763 C C . GLY A 1 96 ? -2.912 -14.465 13.706 1.00 36.72 96 GLY A C 1
ATOM 764 O O . GLY A 1 96 ? -3.357 -15.474 14.240 1.00 36.72 96 GLY A O 1
ATOM 765 N N . GLY A 1 97 ? -2.054 -13.653 14.325 1.00 35.38 97 GLY A N 1
ATOM 766 C CA . GLY A 1 97 ? -1.736 -13.763 15.750 1.00 35.38 97 GLY A CA 1
ATOM 767 C C . GLY A 1 97 ? -0.318 -13.383 16.172 1.00 35.38 97 GLY A C 1
ATOM 768 O O . GLY A 1 97 ? -0.115 -13.130 17.356 1.00 35.38 97 GLY A O 1
ATOM 769 N N . MET A 1 98 ? 0.670 -13.290 15.273 1.00 32.72 98 MET A N 1
ATOM 770 C CA . MET A 1 98 ? 2.048 -12.976 15.688 1.00 32.72 98 MET A CA 1
ATOM 771 C C . MET A 1 98 ? 2.542 -11.632 15.146 1.00 32.72 98 MET A C 1
ATOM 773 O O . MET A 1 98 ? 2.951 -11.512 13.997 1.00 32.72 98 MET A O 1
ATOM 777 N N . GLY A 1 99 ? 2.573 -10.637 16.039 1.00 38.72 99 GLY A N 1
ATOM 778 C CA . GLY A 1 99 ? 3.572 -9.568 16.003 1.00 38.72 99 GLY A CA 1
ATOM 779 C C . GLY A 1 99 ? 3.259 -8.352 15.133 1.00 38.72 99 GLY A C 1
ATOM 780 O O . GLY A 1 99 ? 4.047 -8.011 14.255 1.00 38.72 99 GLY A O 1
ATOM 781 N N . MET A 1 100 ? 2.180 -7.618 15.416 1.00 45.50 100 MET A N 1
ATOM 782 C CA . MET A 1 100 ? 2.000 -6.281 14.838 1.00 45.50 100 MET A CA 1
ATOM 783 C C . MET A 1 100 ? 2.755 -5.218 15.637 1.00 45.50 100 MET A C 1
ATOM 785 O O . MET A 1 100 ? 2.206 -4.510 16.473 1.00 45.50 100 MET A O 1
ATOM 789 N N . VAL A 1 101 ? 4.051 -5.115 15.340 1.00 47.84 101 VAL A N 1
ATOM 790 C CA . VAL A 1 101 ? 4.905 -3.963 15.686 1.00 47.84 101 VAL A CA 1
ATOM 791 C C . VAL A 1 101 ? 5.467 -3.340 14.405 1.00 47.84 101 VAL A C 1
ATOM 793 O O . VAL A 1 101 ? 6.606 -2.889 14.354 1.00 47.84 101 VAL A O 1
ATOM 796 N N . MET A 1 102 ? 4.703 -3.349 13.316 1.00 54.59 102 MET A N 1
ATOM 797 C CA . MET A 1 102 ? 5.108 -2.653 12.098 1.00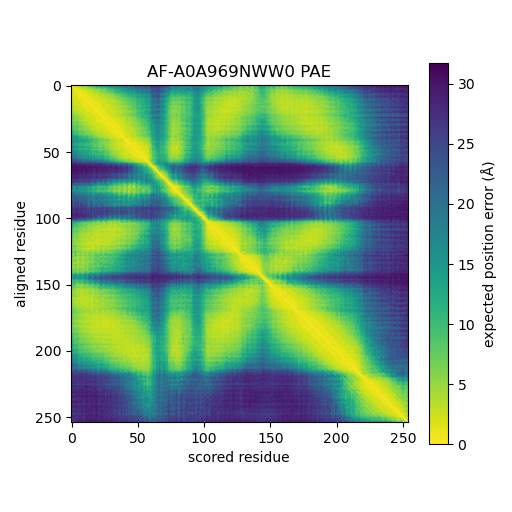 54.59 102 MET A CA 1
ATOM 798 C C . MET A 1 102 ? 4.240 -1.413 11.944 1.00 54.59 102 MET A C 1
ATOM 800 O O . MET A 1 102 ? 3.118 -1.470 11.460 1.00 54.59 102 MET A O 1
ATOM 804 N N . GLY A 1 103 ? 4.762 -0.292 12.447 1.00 62.56 103 GLY A N 1
ATOM 805 C CA . GLY A 1 103 ? 4.143 1.021 12.303 1.00 62.56 103 GLY A CA 1
ATOM 806 C C . GLY A 1 103 ? 4.109 1.495 10.848 1.00 62.56 103 GLY A C 1
ATOM 807 O O . GLY A 1 103 ? 4.676 0.875 9.949 1.00 62.56 103 GLY A O 1
ATOM 808 N N . PHE A 1 104 ? 3.481 2.648 10.635 1.00 68.69 104 PHE A N 1
ATOM 809 C CA . PHE A 1 104 ? 3.239 3.262 9.327 1.00 68.69 104 PHE A CA 1
ATOM 810 C C . PHE A 1 104 ? 4.444 3.267 8.364 1.00 68.69 104 PHE A C 1
ATOM 812 O O . PHE A 1 104 ? 4.304 2.961 7.182 1.00 68.69 104 PHE A O 1
ATOM 819 N N . GLN A 1 105 ? 5.655 3.526 8.865 1.00 71.19 105 GLN A N 1
ATOM 820 C CA . GLN A 1 105 ? 6.872 3.528 8.043 1.00 71.19 105 GLN A CA 1
ATOM 821 C C . GLN A 1 105 ? 7.193 2.165 7.412 1.00 71.19 105 GLN A C 1
ATOM 823 O O . GLN A 1 105 ? 7.694 2.103 6.290 1.00 71.19 105 GLN A O 1
ATOM 828 N N . ALA A 1 106 ? 6.929 1.064 8.116 1.00 72.00 106 ALA A N 1
ATOM 829 C CA . ALA A 1 106 ? 7.166 -0.275 7.584 1.00 72.00 106 ALA A CA 1
ATOM 830 C C . ALA A 1 106 ? 6.148 -0.622 6.488 1.00 72.00 106 ALA A C 1
ATOM 832 O O . ALA A 1 106 ? 6.518 -1.169 5.450 1.00 72.00 106 ALA A O 1
ATOM 833 N N . MET A 1 107 ? 4.888 -0.225 6.683 1.00 71.31 107 MET A N 1
ATOM 834 C CA . MET A 1 107 ? 3.833 -0.335 5.674 1.00 71.31 107 MET A CA 1
ATOM 835 C C . MET A 1 107 ? 4.190 0.454 4.405 1.00 71.31 107 MET A C 1
ATOM 837 O O . MET A 1 107 ? 4.133 -0.096 3.305 1.00 71.31 107 MET A O 1
ATOM 841 N N . LEU A 1 108 ? 4.651 1.700 4.555 1.00 75.00 108 LEU A N 1
ATOM 842 C CA . LEU A 1 108 ? 5.091 2.538 3.440 1.00 75.00 108 LEU A CA 1
ATOM 843 C C . LEU A 1 108 ? 6.236 1.891 2.647 1.00 75.00 108 LEU A C 1
ATOM 845 O O . LEU A 1 108 ? 6.153 1.793 1.425 1.00 75.00 108 LEU A O 1
ATOM 849 N N . LYS A 1 109 ? 7.267 1.366 3.321 1.00 78.25 109 LYS A N 1
ATOM 850 C CA . LYS A 1 109 ? 8.386 0.675 2.650 1.00 78.25 109 LYS A CA 1
ATOM 851 C C . LYS A 1 109 ? 7.931 -0.529 1.826 1.00 78.25 109 LYS A C 1
ATOM 853 O O . LYS A 1 109 ? 8.400 -0.712 0.703 1.00 78.25 109 LYS A O 1
ATOM 858 N N . THR A 1 110 ? 7.011 -1.333 2.356 1.00 76.69 110 THR A N 1
ATOM 859 C CA . THR A 1 110 ? 6.453 -2.487 1.636 1.00 76.69 110 THR A CA 1
ATOM 860 C C . THR A 1 110 ? 5.689 -2.048 0.390 1.00 76.69 110 THR A C 1
ATOM 862 O O . THR A 1 110 ? 5.877 -2.620 -0.683 1.00 76.69 110 THR A O 1
ATOM 865 N N . ILE A 1 111 ? 4.878 -0.994 0.503 1.00 76.44 111 ILE A N 1
ATOM 866 C CA . ILE A 1 111 ? 4.128 -0.430 -0.624 1.00 76.44 111 ILE A CA 1
ATOM 867 C C . ILE A 1 111 ? 5.070 0.085 -1.712 1.00 76.44 111 ILE A C 1
ATOM 869 O O . ILE A 1 111 ? 4.865 -0.222 -2.885 1.00 76.44 111 ILE A O 1
ATOM 873 N N . LEU A 1 112 ? 6.121 0.816 -1.335 1.00 79.75 112 LEU A N 1
ATOM 874 C CA . LEU A 1 112 ? 7.116 1.325 -2.278 1.00 79.75 112 LEU A CA 1
ATOM 875 C C . LEU A 1 112 ? 7.820 0.187 -3.021 1.00 79.75 112 LEU A C 1
ATOM 877 O O . LEU A 1 112 ? 7.961 0.246 -4.240 1.00 79.75 112 LEU A O 1
ATOM 881 N N . LEU A 1 113 ? 8.195 -0.886 -2.320 1.00 82.19 113 LEU A N 1
ATOM 882 C CA . LEU A 1 113 ? 8.820 -2.050 -2.948 1.00 82.19 113 LEU A CA 1
ATOM 883 C C . LEU A 1 113 ? 7.878 -2.742 -3.946 1.00 82.19 113 LEU A C 1
ATOM 885 O O . LEU A 1 113 ? 8.280 -3.068 -5.065 1.00 82.19 113 LEU A O 1
ATOM 889 N N . GLN A 1 114 ? 6.614 -2.939 -3.562 1.00 81.25 114 GLN A N 1
ATOM 890 C CA . GLN A 1 114 ? 5.600 -3.519 -4.446 1.00 81.25 114 GLN A CA 1
ATOM 891 C C . GLN A 1 114 ? 5.323 -2.626 -5.659 1.00 81.25 114 GLN A C 1
ATOM 893 O O . GLN A 1 114 ? 5.111 -3.134 -6.761 1.00 81.25 114 GLN A O 1
ATOM 898 N N . LEU A 1 115 ? 5.351 -1.306 -5.477 1.00 82.88 115 LEU A N 1
ATOM 899 C CA . LEU A 1 115 ? 5.183 -0.349 -6.559 1.00 82.88 115 LEU A CA 1
ATOM 900 C C . LEU A 1 115 ? 6.347 -0.418 -7.551 1.00 82.88 115 LEU A C 1
ATOM 902 O O . LEU A 1 115 ? 6.092 -0.505 -8.748 1.00 82.88 115 LEU A O 1
ATOM 906 N N . VAL A 1 116 ? 7.599 -0.449 -7.077 1.00 82.56 116 VAL A N 1
ATOM 907 C CA . VAL A 1 116 ? 8.790 -0.619 -7.933 1.00 82.56 116 VAL A CA 1
ATOM 908 C C . VAL A 1 116 ? 8.645 -1.868 -8.797 1.00 82.56 116 VAL A C 1
ATOM 910 O O . VAL A 1 116 ? 8.751 -1.793 -10.022 1.00 82.56 116 VAL A O 1
ATOM 913 N N . ALA A 1 117 ? 8.330 -3.006 -8.176 1.00 83.88 117 ALA A N 1
ATOM 914 C CA . ALA A 1 117 ? 8.127 -4.253 -8.902 1.00 83.88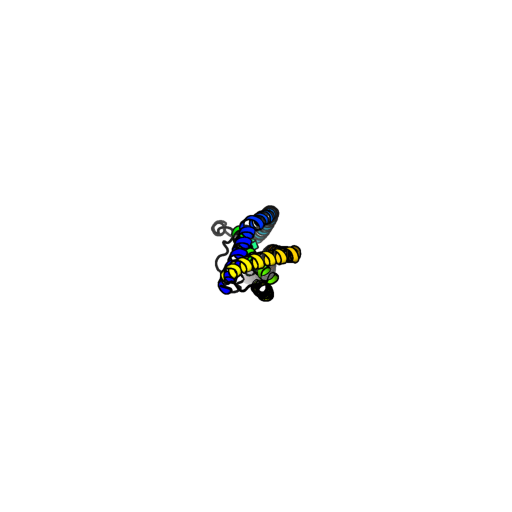 117 ALA A CA 1
ATOM 915 C C . ALA A 1 117 ? 6.967 -4.150 -9.911 1.00 83.88 117 ALA A C 1
ATOM 917 O O . ALA A 1 117 ? 7.106 -4.560 -11.064 1.00 83.88 117 ALA A O 1
ATOM 918 N N . GLY A 1 118 ? 5.838 -3.564 -9.505 1.00 84.44 118 GLY A N 1
ATOM 919 C CA . GLY A 1 118 ? 4.658 -3.394 -10.352 1.00 84.44 118 GLY A CA 1
ATOM 920 C C . GLY A 1 118 ? 4.899 -2.487 -11.561 1.00 84.44 118 GLY A C 1
ATOM 921 O O . GLY A 1 118 ? 4.455 -2.811 -12.661 1.00 84.44 118 GLY A O 1
ATOM 922 N N . VAL A 1 119 ? 5.635 -1.389 -11.381 1.00 84.94 119 VAL A N 1
ATOM 923 C CA . VAL A 1 119 ? 6.006 -0.457 -12.455 1.00 84.94 119 VAL A CA 1
ATOM 924 C C . VAL A 1 119 ? 6.956 -1.124 -13.443 1.00 84.94 119 VAL A C 1
ATOM 926 O O . VAL A 1 119 ? 6.710 -1.061 -14.646 1.00 84.94 119 VAL A O 1
ATOM 929 N N . ILE A 1 120 ? 7.992 -1.818 -12.957 1.00 83.81 120 ILE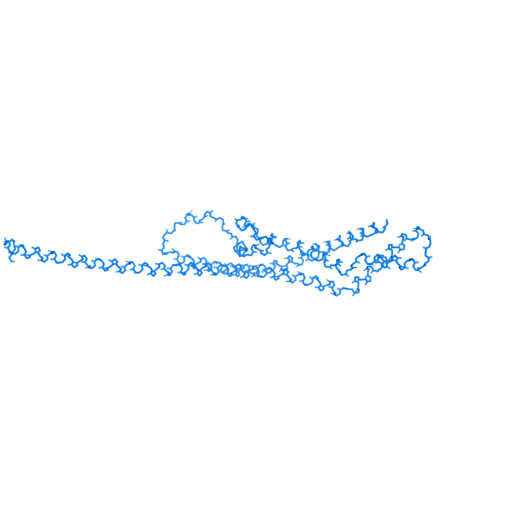 A N 1
ATOM 930 C CA . ILE A 1 120 ? 8.912 -2.585 -13.807 1.00 83.81 120 ILE A CA 1
ATOM 931 C C . ILE A 1 120 ? 8.114 -3.569 -14.668 1.00 83.81 120 ILE A C 1
ATOM 933 O O . ILE A 1 120 ? 8.203 -3.532 -15.896 1.00 83.81 120 ILE A O 1
ATOM 937 N N . LEU A 1 121 ? 7.273 -4.401 -14.046 1.00 83.31 121 LEU A N 1
ATOM 938 C CA . LEU A 1 121 ? 6.454 -5.382 -14.761 1.00 83.31 121 LEU A CA 1
ATOM 939 C C . LEU A 1 121 ? 5.509 -4.729 -15.778 1.00 83.31 121 LEU A C 1
ATOM 941 O O . LEU A 1 121 ? 5.384 -5.232 -16.896 1.00 83.31 121 LEU A O 1
ATOM 945 N N . GLY A 1 122 ? 4.893 -3.598 -15.425 1.00 82.56 122 GLY A N 1
ATOM 946 C CA . GLY A 1 122 ? 4.056 -2.819 -16.336 1.00 82.56 122 GLY A CA 1
ATOM 947 C C . GLY A 1 122 ? 4.826 -2.371 -17.578 1.00 82.56 122 GLY A C 1
ATOM 948 O O . GLY A 1 122 ? 4.419 -2.668 -18.699 1.00 82.56 122 GLY A O 1
ATOM 949 N N . ILE A 1 123 ? 5.987 -1.739 -17.390 1.00 80.69 123 ILE A N 1
ATOM 950 C CA . ILE A 1 123 ? 6.846 -1.256 -18.482 1.00 80.69 123 ILE A CA 1
ATOM 951 C C . ILE A 1 123 ? 7.295 -2.413 -19.388 1.00 80.69 123 ILE A C 1
ATOM 953 O O . ILE A 1 123 ? 7.219 -2.307 -20.616 1.00 80.69 123 ILE A O 1
ATOM 957 N N . PHE A 1 124 ? 7.704 -3.547 -18.809 1.00 82.00 124 PHE A N 1
ATOM 958 C CA . PHE A 1 124 ? 8.066 -4.741 -19.581 1.00 82.00 124 PHE A CA 1
ATOM 959 C C . PHE A 1 124 ? 6.895 -5.311 -20.388 1.00 82.00 124 PHE A C 1
ATOM 961 O O . PHE A 1 124 ? 7.114 -5.799 -21.502 1.00 82.00 124 PHE A O 1
ATOM 968 N N . GLY A 1 125 ? 5.673 -5.221 -19.858 1.00 80.88 125 GLY A N 1
ATOM 969 C CA . GLY A 1 125 ? 4.449 -5.606 -20.557 1.00 80.88 125 GLY A CA 1
ATOM 970 C C . GLY A 1 125 ? 4.181 -4.762 -21.805 1.00 80.88 125 GLY A C 1
ATOM 971 O O . GLY A 1 125 ? 3.829 -5.316 -22.845 1.00 80.88 125 GLY A O 1
ATOM 972 N N . PHE A 1 126 ? 4.407 -3.447 -21.736 1.00 78.56 126 PHE A N 1
ATOM 973 C CA . PHE A 1 126 ? 4.148 -2.530 -22.854 1.00 78.56 126 PHE A CA 1
ATOM 974 C C . PHE A 1 126 ? 5.247 -2.524 -23.923 1.00 78.56 126 PHE A C 1
ATOM 976 O O . PHE A 1 126 ? 4.941 -2.472 -25.111 1.00 78.56 126 PHE A O 1
ATOM 983 N N . ILE A 1 127 ? 6.521 -2.579 -23.525 1.00 78.06 127 ILE A N 1
ATOM 984 C CA . ILE A 1 127 ? 7.656 -2.399 -24.448 1.00 78.06 127 ILE A CA 1
ATOM 985 C C . ILE A 1 127 ? 8.068 -3.715 -25.136 1.00 78.06 127 ILE A C 1
ATOM 987 O O . ILE A 1 127 ? 8.701 -3.682 -26.187 1.00 78.06 127 ILE A O 1
ATOM 991 N N . ASN A 1 128 ? 7.722 -4.879 -24.568 1.00 80.88 128 ASN A N 1
ATOM 992 C CA . ASN A 1 128 ? 8.090 -6.220 -25.052 1.00 80.88 128 ASN A CA 1
ATOM 993 C C . ASN A 1 128 ? 9.501 -6.285 -25.703 1.00 80.88 128 ASN A C 1
ATOM 995 O O . ASN A 1 128 ? 9.644 -6.379 -26.930 1.00 80.88 128 ASN A O 1
ATOM 999 N N . PRO A 1 129 ? 10.576 -6.287 -24.891 1.00 72.88 129 PRO A N 1
ATOM 1000 C CA . PRO A 1 129 ? 11.958 -6.180 -25.374 1.00 72.88 129 PRO A CA 1
ATOM 1001 C C . PRO A 1 129 ? 12.371 -7.280 -26.364 1.00 72.88 129 PRO A C 1
ATOM 1003 O O . PRO A 1 129 ? 13.278 -7.093 -27.175 1.00 72.88 129 PRO A O 1
ATOM 1006 N N . ILE A 1 130 ? 11.717 -8.446 -26.302 1.00 78.44 130 ILE A N 1
ATOM 1007 C CA . ILE A 1 130 ? 11.979 -9.574 -27.203 1.00 78.44 130 ILE A CA 1
ATOM 1008 C C . ILE A 1 130 ? 11.480 -9.245 -28.612 1.00 78.44 130 ILE A C 1
ATOM 1010 O O . ILE A 1 130 ? 12.223 -9.431 -29.579 1.00 78.44 130 ILE A O 1
ATOM 1014 N N . ALA A 1 131 ? 10.256 -8.720 -28.725 1.00 80.75 131 ALA A N 1
ATOM 1015 C CA . ALA A 1 131 ? 9.680 -8.307 -30.000 1.00 80.75 131 ALA A CA 1
ATOM 1016 C C . ALA A 1 131 ? 10.511 -7.189 -30.650 1.00 80.75 131 ALA A C 1
ATOM 1018 O O . ALA A 1 131 ? 10.821 -7.265 -31.839 1.00 80.75 131 ALA A O 1
ATOM 1019 N N . LEU A 1 132 ? 10.967 -6.212 -29.858 1.00 79.56 132 LEU A N 1
ATOM 1020 C CA . LEU A 1 132 ? 11.836 -5.124 -30.321 1.00 79.56 132 LEU A CA 1
ATOM 1021 C C . LEU A 1 132 ? 13.156 -5.620 -30.927 1.00 79.56 132 LEU A C 1
ATOM 1023 O O . LEU A 1 132 ? 13.575 -5.155 -31.993 1.00 79.56 132 LEU A O 1
ATOM 1027 N N . ILE A 1 133 ? 13.815 -6.581 -30.276 1.00 75.94 133 ILE A N 1
ATOM 1028 C CA . ILE A 1 133 ? 15.075 -7.147 -30.771 1.00 75.94 133 ILE A CA 1
ATOM 1029 C C . ILE A 1 133 ? 14.840 -7.984 -32.028 1.00 75.94 133 ILE A C 1
ATOM 1031 O O . ILE A 1 133 ? 15.581 -7.826 -33.000 1.00 75.94 133 ILE A O 1
ATOM 1035 N N . ALA A 1 134 ? 13.796 -8.817 -32.054 1.00 79.44 134 ALA A N 1
ATOM 1036 C CA . ALA A 1 134 ? 13.436 -9.591 -33.240 1.00 79.44 134 ALA A CA 1
ATOM 1037 C C . ALA A 1 134 ? 13.153 -8.672 -34.442 1.00 79.44 134 ALA A C 1
ATOM 1039 O O . ALA A 1 134 ? 13.714 -8.866 -35.521 1.00 79.44 134 ALA A O 1
ATOM 1040 N N . ALA A 1 135 ? 12.376 -7.607 -34.230 1.00 80.00 135 ALA A N 1
ATOM 1041 C CA . ALA A 1 135 ? 12.068 -6.614 -35.252 1.00 80.00 135 ALA A CA 1
ATOM 1042 C C . ALA A 1 135 ? 13.297 -5.798 -35.687 1.00 80.00 135 ALA A C 1
ATOM 1044 O O . ALA A 1 135 ? 13.337 -5.308 -36.815 1.00 80.00 135 ALA A O 1
ATOM 1045 N N . SER A 1 136 ? 14.282 -5.594 -34.809 1.00 78.06 136 SER A N 1
ATOM 1046 C CA . SER A 1 136 ? 15.538 -4.907 -35.148 1.00 78.06 136 SER A CA 1
ATOM 1047 C C . SER A 1 136 ? 16.437 -5.788 -36.012 1.00 78.06 136 SER A C 1
ATOM 1049 O O . SER A 1 136 ? 16.964 -5.336 -37.023 1.00 78.06 136 SER A O 1
ATOM 1051 N N . ILE A 1 137 ? 16.568 -7.069 -35.662 1.00 75.38 137 ILE A N 1
ATOM 1052 C CA . ILE A 1 137 ? 17.363 -8.033 -36.433 1.00 75.38 137 ILE A CA 1
ATOM 1053 C C . ILE A 1 137 ? 16.740 -8.260 -37.810 1.00 75.38 137 ILE A C 1
ATOM 1055 O O . ILE A 1 137 ? 17.458 -8.231 -38.805 1.00 75.38 137 ILE A O 1
ATOM 1059 N N . ALA A 1 138 ? 15.415 -8.417 -37.885 1.00 78.81 138 ALA A N 1
ATOM 1060 C CA . ALA A 1 138 ? 14.706 -8.551 -39.156 1.00 78.81 138 AL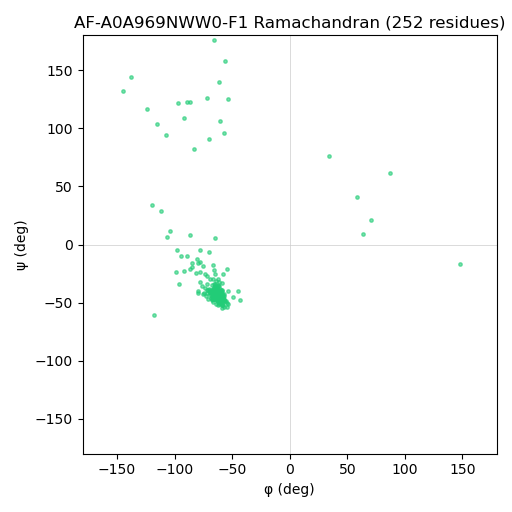A A CA 1
ATOM 1061 C C . ALA A 1 138 ? 14.946 -7.343 -40.079 1.00 78.81 138 ALA A C 1
ATOM 1063 O O . ALA A 1 138 ? 15.238 -7.523 -41.259 1.00 78.81 138 ALA A O 1
ATOM 1064 N N . ALA A 1 139 ? 14.900 -6.120 -39.533 1.00 78.50 139 ALA A N 1
ATOM 1065 C CA . ALA A 1 139 ? 15.170 -4.900 -40.295 1.00 78.50 139 ALA A CA 1
ATOM 1066 C C . ALA A 1 139 ? 16.615 -4.839 -40.828 1.00 78.50 139 ALA A C 1
ATOM 1068 O O . ALA A 1 139 ? 16.838 -4.411 -41.956 1.00 78.50 139 ALA A O 1
ATOM 1069 N N . ILE A 1 140 ? 17.592 -5.305 -40.045 1.00 74.44 140 ILE A N 1
ATOM 1070 C CA . ILE A 1 140 ? 19.008 -5.333 -40.442 1.00 74.44 140 ILE A CA 1
ATOM 1071 C C . ILE A 1 140 ? 19.274 -6.402 -41.511 1.00 74.44 140 ILE A C 1
ATOM 1073 O O . ILE A 1 140 ? 19.990 -6.134 -42.476 1.00 74.44 140 ILE A O 1
ATOM 1077 N N . LEU A 1 141 ? 18.680 -7.594 -41.376 1.00 71.00 141 LEU A N 1
ATOM 1078 C CA . LEU A 1 141 ? 18.805 -8.673 -42.364 1.00 71.00 141 LEU A CA 1
ATOM 1079 C C . LEU A 1 141 ? 18.161 -8.299 -43.706 1.00 71.00 141 LEU A C 1
ATOM 1081 O O . LEU A 1 141 ? 18.714 -8.622 -44.754 1.00 71.00 141 LEU A O 1
ATOM 1085 N N . ALA A 1 142 ? 17.047 -7.560 -43.687 1.00 76.38 142 ALA A N 1
ATOM 1086 C CA . ALA A 1 142 ? 16.425 -7.026 -44.899 1.00 76.38 142 ALA A CA 1
ATOM 1087 C C . ALA A 1 142 ? 17.301 -5.977 -45.620 1.00 76.38 142 ALA A C 1
ATOM 1089 O O . ALA A 1 142 ? 17.140 -5.761 -46.818 1.00 76.38 142 ALA A O 1
ATOM 1090 N N . GLY A 1 143 ? 18.243 -5.341 -44.911 1.00 69.62 143 GLY A N 1
ATOM 1091 C CA . GLY A 1 143 ? 19.129 -4.292 -45.427 1.00 69.62 143 GLY A CA 1
ATOM 1092 C C . GLY A 1 143 ? 20.425 -4.770 -46.099 1.00 69.62 143 GLY A C 1
ATOM 1093 O O . GLY A 1 143 ? 21.266 -3.933 -46.413 1.00 69.62 143 GLY A O 1
ATOM 1094 N N . ASN A 1 144 ? 20.615 -6.078 -46.326 1.00 62.84 144 ASN A N 1
ATOM 1095 C CA . ASN A 1 144 ? 21.782 -6.644 -47.031 1.00 62.84 144 ASN A CA 1
ATOM 1096 C C . ASN A 1 144 ? 23.159 -6.319 -46.393 1.00 62.84 144 ASN A C 1
ATOM 1098 O O . ASN A 1 144 ? 24.144 -6.063 -47.086 1.00 62.84 144 ASN A O 1
ATOM 1102 N N . ILE A 1 145 ? 23.268 -6.361 -45.060 1.00 63.34 145 ILE A N 1
ATOM 1103 C CA . ILE A 1 145 ? 24.545 -6.172 -44.345 1.00 63.34 145 ILE A CA 1
ATOM 1104 C C . ILE A 1 145 ? 25.230 -7.532 -44.117 1.00 63.34 145 ILE A C 1
ATOM 1106 O O . ILE A 1 145 ? 24.797 -8.316 -43.276 1.00 63.34 145 ILE A O 1
ATOM 1110 N N . TRP A 1 146 ? 26.330 -7.797 -44.834 1.00 60.97 146 TRP A N 1
ATOM 1111 C CA . TRP A 1 146 ? 27.040 -9.093 -44.822 1.00 60.97 146 TRP A CA 1
ATOM 1112 C C . TRP A 1 146 ? 28.274 -9.158 -43.898 1.00 60.97 146 TRP A C 1
ATOM 1114 O O . TRP A 1 146 ? 28.873 -10.221 -43.749 1.00 60.97 146 TRP A O 1
ATOM 1124 N N . ASN A 1 147 ? 28.677 -8.054 -43.256 1.00 71.31 147 ASN A N 1
ATOM 1125 C CA . ASN A 1 147 ? 29.863 -8.028 -42.388 1.00 71.31 147 ASN A CA 1
ATOM 1126 C C . ASN A 1 147 ? 29.499 -8.196 -40.894 1.00 71.31 147 ASN A C 1
ATOM 1128 O O . ASN A 1 147 ? 28.758 -7.400 -40.311 1.00 71.31 147 ASN A O 1
ATOM 1132 N N . LEU A 1 148 ? 30.059 -9.237 -40.263 1.00 65.25 148 LEU A N 1
ATOM 1133 C CA . LEU A 1 148 ? 29.798 -9.654 -38.877 1.00 65.25 148 LEU A CA 1
ATOM 1134 C C . LEU A 1 148 ? 30.176 -8.590 -37.827 1.00 65.25 148 LEU A C 1
ATOM 1136 O O . LEU A 1 148 ? 29.518 -8.478 -36.791 1.00 65.25 148 LEU A O 1
ATOM 1140 N N . LEU A 1 149 ? 31.217 -7.789 -38.087 1.00 66.88 149 LEU A N 1
ATOM 1141 C CA . LEU A 1 149 ? 31.676 -6.738 -37.168 1.00 66.88 149 LEU A CA 1
ATOM 1142 C C . LEU A 1 149 ? 30.740 -5.521 -37.172 1.00 66.88 149 LEU A C 1
ATOM 1144 O O . LEU A 1 149 ? 30.386 -5.017 -36.104 1.00 66.88 149 LEU A O 1
ATOM 1148 N N . SER A 1 150 ? 30.269 -5.094 -38.348 1.00 69.50 150 SER A N 1
ATOM 1149 C CA . SER A 1 150 ? 29.276 -4.015 -38.474 1.00 69.50 150 SER A CA 1
ATOM 1150 C C . SER A 1 150 ? 27.898 -4.432 -37.958 1.00 69.50 150 SER A C 1
ATOM 1152 O O . SER A 1 150 ? 27.182 -3.605 -37.400 1.00 69.50 150 SER A O 1
ATOM 1154 N N . LEU A 1 151 ? 27.554 -5.723 -38.045 1.00 72.56 151 LEU A N 1
ATOM 1155 C CA . LEU A 1 151 ? 26.295 -6.265 -37.524 1.00 72.56 151 LEU A CA 1
ATOM 1156 C C . LEU A 1 151 ? 26.127 -6.019 -36.014 1.00 72.56 151 LEU A C 1
ATOM 1158 O O . LEU A 1 151 ? 25.039 -5.652 -35.575 1.00 72.56 151 LEU A O 1
ATOM 1162 N N . LYS A 1 152 ? 27.190 -6.147 -35.203 1.00 74.81 152 LYS A N 1
ATOM 1163 C CA . LYS A 1 152 ? 27.107 -5.893 -33.748 1.00 74.81 152 LYS A CA 1
ATOM 1164 C C . LYS A 1 152 ? 26.765 -4.435 -33.431 1.00 74.81 152 LYS A C 1
ATOM 1166 O O . LYS A 1 152 ? 25.962 -4.182 -32.532 1.00 74.81 152 LYS A O 1
ATOM 1171 N N . GLY A 1 153 ? 27.400 -3.493 -34.129 1.00 78.50 153 GLY A N 1
ATOM 1172 C CA . GLY A 1 153 ? 27.168 -2.058 -33.953 1.00 78.50 153 GLY A CA 1
ATOM 1173 C C . GLY A 1 153 ? 25.770 -1.644 -34.409 1.00 78.50 153 GLY A C 1
ATOM 1174 O O . GLY A 1 153 ? 25.056 -0.972 -33.665 1.00 78.50 153 GLY A O 1
ATOM 1175 N N . GLU A 1 154 ? 25.348 -2.129 -35.577 1.00 79.94 154 GLU A N 1
ATOM 1176 C CA . GLU A 1 154 ? 24.028 -1.841 -36.147 1.00 79.94 154 GLU A CA 1
ATOM 1177 C C . GLU A 1 154 ? 22.887 -2.440 -35.318 1.00 79.94 154 GLU A C 1
ATOM 1179 O O . GLU A 1 154 ? 21.895 -1.758 -35.073 1.00 79.94 154 GLU A O 1
ATOM 1184 N N . ILE A 1 155 ? 23.039 -3.660 -34.780 1.00 79.62 155 ILE A N 1
ATOM 1185 C CA . ILE A 1 155 ? 22.042 -4.242 -33.864 1.00 79.62 155 ILE A CA 1
ATOM 1186 C C . ILE A 1 155 ? 21.868 -3.354 -32.632 1.00 79.62 155 ILE A C 1
ATOM 1188 O O . ILE A 1 155 ? 20.739 -3.024 -32.280 1.00 79.62 155 ILE A O 1
ATOM 1192 N N . LYS A 1 156 ? 22.962 -2.923 -31.990 1.00 81.94 156 LYS A N 1
ATOM 1193 C CA . LYS A 1 156 ? 22.878 -2.041 -30.813 1.00 81.94 156 LYS A CA 1
ATOM 1194 C C . LYS A 1 156 ? 22.188 -0.718 -31.145 1.00 81.94 156 LYS A C 1
ATOM 1196 O O . LYS A 1 156 ? 21.302 -0.294 -30.408 1.00 81.94 156 LYS A O 1
ATOM 1201 N N . LYS A 1 157 ? 22.570 -0.090 -32.260 1.00 83.31 157 LYS A N 1
ATOM 1202 C CA . LYS A 1 157 ? 22.009 1.189 -32.711 1.00 83.31 157 LYS A CA 1
ATOM 1203 C C . LYS A 1 157 ? 20.524 1.067 -33.057 1.00 83.31 157 LYS A C 1
ATOM 1205 O O . LYS A 1 157 ? 19.732 1.887 -32.605 1.00 83.31 157 LYS A O 1
ATOM 1210 N N . SER A 1 158 ? 20.138 0.033 -33.805 1.00 83.31 158 SER A N 1
ATOM 1211 C CA . SER A 1 158 ? 18.743 -0.219 -34.176 1.00 83.31 158 SER A CA 1
ATOM 1212 C C . SER A 1 158 ? 17.882 -0.538 -32.960 1.00 83.31 158 SER A C 1
ATOM 1214 O O . SER A 1 158 ? 16.784 -0.004 -32.851 1.00 83.31 158 SER A O 1
ATOM 1216 N N . VAL A 1 159 ? 18.363 -1.384 -32.044 1.00 82.94 159 VAL A N 1
ATOM 1217 C CA . VAL A 1 159 ? 17.625 -1.730 -30.820 1.00 82.94 159 VAL A CA 1
ATOM 1218 C C . VAL A 1 159 ? 17.443 -0.496 -29.940 1.00 82.94 159 VAL A C 1
ATOM 1220 O O . VAL A 1 159 ? 16.334 -0.250 -29.483 1.00 82.94 159 VAL A O 1
ATOM 1223 N N . GLY A 1 160 ? 18.493 0.312 -29.752 1.00 82.50 160 GLY A N 1
ATOM 1224 C CA . GLY A 1 160 ? 18.400 1.561 -28.993 1.00 82.50 160 GLY A CA 1
ATOM 1225 C C . GLY A 1 160 ? 17.435 2.565 -29.625 1.00 82.50 160 GLY A C 1
ATOM 1226 O O . GLY A 1 160 ? 16.612 3.150 -28.926 1.00 82.50 160 GLY A O 1
ATOM 1227 N N . LYS A 1 161 ? 17.480 2.717 -30.956 1.00 85.62 161 LYS A N 1
ATOM 1228 C CA . LYS A 1 161 ? 16.555 3.585 -31.694 1.00 85.62 161 LYS A CA 1
ATOM 1229 C C . LYS A 1 161 ? 15.106 3.122 -31.540 1.00 85.62 161 LYS A C 1
ATOM 1231 O O . LYS A 1 161 ? 14.273 3.919 -31.128 1.00 85.62 161 LYS A O 1
ATOM 1236 N N . LYS A 1 162 ? 14.821 1.842 -31.803 1.00 83.69 162 LYS A N 1
ATOM 1237 C CA . LYS A 1 162 ? 13.458 1.308 -31.688 1.00 83.69 162 LYS A CA 1
ATOM 1238 C C . LYS A 1 162 ? 12.941 1.339 -30.253 1.00 83.69 162 LYS A C 1
ATOM 1240 O O . LYS A 1 162 ? 11.772 1.623 -30.055 1.00 83.69 162 LYS A O 1
ATOM 1245 N N . LEU A 1 163 ? 13.793 1.087 -29.257 1.00 83.75 163 LEU A N 1
ATOM 1246 C CA . LEU A 1 163 ? 13.402 1.234 -27.854 1.00 83.75 163 LEU A CA 1
ATOM 1247 C C . LEU A 1 163 ? 12.995 2.681 -27.545 1.00 83.75 163 LEU A C 1
ATOM 1249 O O . LEU A 1 163 ? 11.959 2.896 -26.928 1.00 83.75 163 LEU A O 1
ATOM 1253 N N . SER A 1 164 ? 13.782 3.661 -27.995 1.00 85.56 164 SER A N 1
ATOM 1254 C CA . SER A 1 164 ? 13.460 5.081 -27.817 1.00 85.56 164 SER A CA 1
ATOM 1255 C C . SER A 1 164 ? 12.139 5.460 -28.500 1.00 85.56 164 SER A C 1
ATOM 1257 O O . SER A 1 164 ? 11.300 6.126 -27.901 1.00 85.56 164 SER A O 1
ATOM 1259 N N . GLU A 1 165 ? 11.914 4.976 -29.724 1.00 87.62 165 GLU A N 1
ATOM 1260 C CA . GLU A 1 165 ? 10.663 5.180 -30.467 1.00 87.62 165 GLU A CA 1
ATOM 1261 C C . GLU A 1 165 ? 9.460 4.517 -29.776 1.00 87.62 165 GLU A C 1
ATOM 1263 O O . GLU A 1 165 ? 8.393 5.124 -29.683 1.00 87.62 165 GLU A O 1
ATOM 1268 N N . GLU A 1 166 ? 9.619 3.302 -29.247 1.00 84.75 166 GLU A N 1
ATOM 1269 C CA . GLU A 1 166 ? 8.559 2.594 -28.519 1.00 84.75 166 GLU A CA 1
ATOM 1270 C C . GLU A 1 166 ? 8.214 3.317 -27.208 1.00 84.75 166 GLU A C 1
ATOM 1272 O O . GLU A 1 166 ? 7.042 3.499 -26.893 1.00 84.75 166 GLU A O 1
ATOM 1277 N N . ILE A 1 167 ? 9.218 3.801 -26.467 1.00 85.25 167 ILE A N 1
ATOM 1278 C CA . ILE A 1 167 ? 9.001 4.601 -25.252 1.00 85.25 167 ILE A CA 1
ATOM 1279 C C . ILE A 1 167 ? 8.284 5.909 -25.592 1.00 85.25 167 ILE A C 1
ATOM 1281 O O . ILE A 1 167 ? 7.305 6.254 -24.935 1.00 85.25 167 ILE A O 1
ATOM 1285 N N . ALA A 1 168 ? 8.742 6.629 -26.620 1.00 87.88 168 ALA A N 1
ATOM 1286 C CA . ALA A 1 168 ? 8.145 7.900 -27.020 1.00 87.88 168 ALA A CA 1
ATOM 1287 C C . ALA A 1 168 ? 6.698 7.726 -27.507 1.00 87.88 168 ALA A C 1
ATOM 1289 O O . ALA A 1 168 ? 5.822 8.505 -27.143 1.00 87.88 168 ALA A O 1
ATOM 1290 N N . SER A 1 169 ? 6.428 6.681 -28.294 1.00 89.31 169 SER A N 1
ATOM 1291 C CA . SER A 1 169 ? 5.082 6.396 -28.806 1.00 89.31 169 SER A CA 1
ATOM 1292 C C . SER A 1 169 ? 4.116 5.891 -27.732 1.00 89.31 169 SER A C 1
ATOM 1294 O O . SER A 1 169 ? 2.917 6.127 -27.850 1.00 89.31 169 SER A O 1
ATOM 1296 N N . ARG A 1 170 ? 4.620 5.253 -26.667 1.00 86.81 170 ARG A N 1
ATOM 1297 C CA . ARG A 1 170 ? 3.814 4.737 -25.545 1.00 86.81 170 ARG A CA 1
ATOM 1298 C C . ARG A 1 170 ? 3.893 5.578 -24.281 1.00 86.81 170 ARG A C 1
ATOM 1300 O O . ARG A 1 170 ? 3.444 5.131 -23.230 1.00 86.81 170 ARG A O 1
ATOM 1307 N N . GLN A 1 171 ? 4.452 6.782 -24.345 1.00 86.81 171 GLN A N 1
ATOM 1308 C CA . GLN A 1 171 ? 4.700 7.595 -23.155 1.00 86.81 171 GLN A CA 1
ATOM 1309 C C . GLN A 1 171 ? 3.432 7.795 -22.308 1.00 86.81 171 GLN A C 1
ATOM 1311 O O . GLN A 1 171 ? 3.493 7.715 -21.082 1.00 86.81 171 GLN A O 1
ATOM 1316 N N . TYR A 1 172 ? 2.284 8.004 -22.957 1.00 88.94 172 TYR A N 1
ATOM 1317 C CA . TYR A 1 172 ? 0.995 8.144 -22.280 1.00 88.94 172 TYR A CA 1
ATOM 1318 C C . TYR A 1 172 ? 0.548 6.849 -21.587 1.00 88.94 172 TYR A C 1
ATOM 1320 O O . TYR A 1 172 ? 0.196 6.882 -20.411 1.00 88.94 172 TYR A O 1
ATOM 1328 N N . ASP A 1 173 ? 0.628 5.707 -22.274 1.00 87.50 173 ASP A N 1
ATOM 1329 C CA . ASP A 1 173 ? 0.253 4.402 -21.714 1.00 87.50 173 ASP A CA 1
ATOM 1330 C C . ASP A 1 173 ? 1.146 4.027 -20.525 1.00 87.50 173 ASP A C 1
ATOM 1332 O O . ASP A 1 173 ? 0.665 3.544 -19.500 1.00 87.50 173 ASP A O 1
ATOM 1336 N N . LEU A 1 174 ? 2.451 4.292 -20.637 1.00 85.75 174 LEU A N 1
ATOM 1337 C CA . LEU A 1 174 ? 3.420 4.062 -19.567 1.00 85.75 174 LEU A CA 1
ATOM 1338 C C . LEU A 1 174 ? 3.126 4.956 -18.354 1.00 85.75 174 LEU A C 1
ATOM 1340 O O . LEU A 1 174 ? 3.132 4.470 -17.224 1.00 85.75 174 LEU A O 1
ATOM 1344 N N . ALA A 1 175 ? 2.823 6.239 -18.576 1.00 88.19 175 ALA A N 1
ATOM 1345 C CA . ALA A 1 175 ? 2.441 7.157 -17.506 1.00 88.19 175 ALA A CA 1
ATOM 1346 C C . ALA A 1 175 ? 1.133 6.723 -16.824 1.00 88.19 175 ALA A C 1
ATOM 1348 O O . ALA A 1 175 ? 1.067 6.682 -15.596 1.00 88.19 175 ALA A O 1
ATOM 1349 N N . MET A 1 176 ? 0.127 6.321 -17.603 1.00 88.88 176 MET A N 1
ATOM 1350 C CA . MET A 1 176 ? -1.141 5.813 -17.080 1.00 88.88 176 MET A CA 1
ATOM 1351 C C . MET A 1 176 ? -0.949 4.522 -16.280 1.00 88.88 176 MET A C 1
ATOM 1353 O O . MET A 1 176 ? -1.566 4.349 -15.233 1.00 88.88 176 MET A O 1
ATOM 1357 N N . ALA A 1 177 ? -0.073 3.620 -16.726 1.00 85.81 177 ALA A N 1
ATOM 1358 C CA . ALA A 1 177 ? 0.235 2.399 -15.990 1.00 85.81 177 ALA A CA 1
ATOM 1359 C C . ALA A 1 177 ? 0.833 2.707 -14.609 1.00 85.81 177 ALA A C 1
ATOM 1361 O O . ALA A 1 177 ? 0.440 2.088 -13.619 1.00 85.81 177 ALA A O 1
ATOM 1362 N N . VAL A 1 178 ? 1.737 3.690 -14.526 1.00 87.75 178 VAL A N 1
ATOM 1363 C CA . VAL A 1 178 ? 2.268 4.168 -13.242 1.00 87.75 178 VAL A CA 1
ATOM 1364 C C . VAL A 1 178 ? 1.155 4.793 -12.400 1.00 87.75 178 VAL A C 1
ATOM 1366 O O . VAL A 1 178 ? 1.029 4.446 -11.228 1.00 87.75 178 VAL A O 1
ATOM 1369 N N . GLU A 1 179 ? 0.327 5.669 -12.976 1.00 89.38 179 GLU A N 1
ATOM 1370 C CA . GLU A 1 179 ? -0.783 6.323 -12.269 1.00 89.38 179 GLU A CA 1
ATOM 1371 C C . GLU A 1 179 ? -1.747 5.299 -11.658 1.00 89.38 179 GLU A C 1
ATOM 1373 O O . GLU A 1 179 ? -2.061 5.378 -10.469 1.00 89.38 179 GLU A O 1
ATOM 1378 N N . ILE A 1 180 ? -2.174 4.306 -12.444 1.00 88.69 180 ILE A N 1
ATOM 1379 C CA . ILE A 1 180 ? -3.051 3.224 -11.988 1.00 88.69 180 ILE A CA 1
ATOM 1380 C C . ILE A 1 180 ? -2.410 2.500 -10.805 1.00 88.69 180 ILE A C 1
ATOM 1382 O O . ILE A 1 180 ? -3.062 2.327 -9.777 1.00 88.69 180 ILE A O 1
ATOM 1386 N N . LYS A 1 181 ? -1.127 2.135 -10.905 1.00 85.75 181 LYS A N 1
ATOM 1387 C CA . LYS A 1 181 ? -0.417 1.419 -9.834 1.00 85.75 181 LYS A CA 1
ATOM 1388 C C . LYS A 1 181 ? -0.278 2.257 -8.565 1.00 85.75 181 LYS A C 1
ATOM 1390 O O . LYS A 1 181 ? -0.497 1.745 -7.470 1.00 85.75 181 LYS A O 1
ATOM 1395 N N . VAL A 1 182 ? 0.024 3.547 -8.694 1.00 87.44 182 VAL A N 1
ATOM 1396 C CA . VAL A 1 182 ? 0.066 4.477 -7.557 1.00 87.44 182 VAL A CA 1
ATOM 1397 C C . VAL A 1 182 ? -1.314 4.590 -6.905 1.00 87.44 182 VAL A C 1
ATOM 1399 O O . VAL A 1 182 ? -1.437 4.463 -5.687 1.00 87.44 182 VAL A O 1
ATOM 1402 N N . LYS A 1 183 ? -2.368 4.773 -7.703 1.00 88.50 183 LYS A N 1
ATOM 1403 C CA . LYS A 1 183 ? -3.744 4.909 -7.215 1.00 88.50 183 LYS A CA 1
ATOM 1404 C C . LYS A 1 183 ? -4.248 3.643 -6.527 1.00 88.50 183 LYS A C 1
ATOM 1406 O O . LYS A 1 183 ? -4.902 3.747 -5.491 1.00 88.50 183 LYS A O 1
ATOM 1411 N N . GLU A 1 184 ? -3.937 2.469 -7.072 1.00 86.19 184 GLU A N 1
ATOM 1412 C CA . GLU A 1 184 ? -4.210 1.174 -6.438 1.00 86.19 184 GLU A CA 1
ATOM 1413 C C . GLU A 1 184 ? -3.598 1.135 -5.033 1.00 86.19 184 GLU A C 1
ATOM 1415 O O . GLU A 1 184 ? -4.312 0.898 -4.060 1.00 86.19 184 GLU A O 1
ATOM 1420 N N . LYS A 1 185 ? -2.313 1.485 -4.898 1.00 81.38 185 LYS A N 1
ATOM 1421 C CA . LYS A 1 185 ? -1.620 1.475 -3.603 1.00 81.38 185 LYS A CA 1
ATOM 1422 C C . LYS A 1 185 ? -2.136 2.506 -2.605 1.00 81.38 185 LYS A C 1
ATOM 1424 O O . LYS A 1 185 ? -2.311 2.179 -1.434 1.00 81.38 185 LYS A O 1
ATOM 1429 N N . LEU A 1 186 ? -2.463 3.717 -3.046 1.00 82.31 186 LEU A N 1
ATOM 1430 C CA . LEU A 1 186 ? -3.113 4.709 -2.179 1.00 82.31 186 LEU A CA 1
ATOM 1431 C C . LEU A 1 186 ? -4.515 4.259 -1.738 1.00 82.31 186 LEU A C 1
ATOM 1433 O O . LEU A 1 186 ? -4.930 4.527 -0.611 1.00 82.31 186 LEU A O 1
ATOM 1437 N N . THR A 1 187 ? -5.239 3.543 -2.600 1.00 84.00 187 THR A N 1
ATOM 1438 C CA . THR A 1 187 ? -6.559 2.987 -2.268 1.00 84.00 187 THR A CA 1
ATOM 1439 C C . THR A 1 187 ? -6.449 1.853 -1.250 1.00 84.00 187 THR A C 1
ATOM 1441 O O . THR A 1 187 ? -7.269 1.788 -0.337 1.00 84.00 187 THR A O 1
ATOM 1444 N N . GLU A 1 188 ? -5.430 0.995 -1.356 1.00 78.56 188 GLU A N 1
ATOM 1445 C CA . GLU A 1 188 ? -5.124 -0.027 -0.344 1.00 78.56 188 GLU A CA 1
ATOM 1446 C C . GLU A 1 188 ? -4.828 0.608 1.023 1.00 78.56 188 GLU A C 1
ATOM 1448 O O . GLU A 1 188 ? -5.384 0.163 2.026 1.00 78.56 188 GLU A O 1
ATOM 1453 N N . ILE A 1 189 ? -4.036 1.693 1.059 1.00 76.38 189 ILE A N 1
ATOM 1454 C CA . ILE A 1 189 ? -3.796 2.468 2.289 1.00 76.38 189 ILE A CA 1
ATOM 1455 C C . ILE A 1 189 ? -5.123 2.965 2.855 1.00 76.38 189 ILE A C 1
ATOM 1457 O O . ILE A 1 189 ? -5.426 2.699 4.010 1.00 76.38 189 ILE A O 1
ATOM 1461 N N . LYS A 1 190 ? -5.941 3.652 2.051 1.00 79.88 190 LYS A N 1
ATOM 1462 C CA . LYS A 1 190 ? -7.231 4.176 2.514 1.00 79.88 190 LYS A CA 1
ATOM 1463 C C . LYS A 1 190 ? -8.114 3.070 3.100 1.00 79.88 190 LYS A C 1
ATOM 1465 O O . LYS A 1 190 ? -8.634 3.224 4.200 1.00 79.88 190 LYS A O 1
ATOM 1470 N N . LYS A 1 191 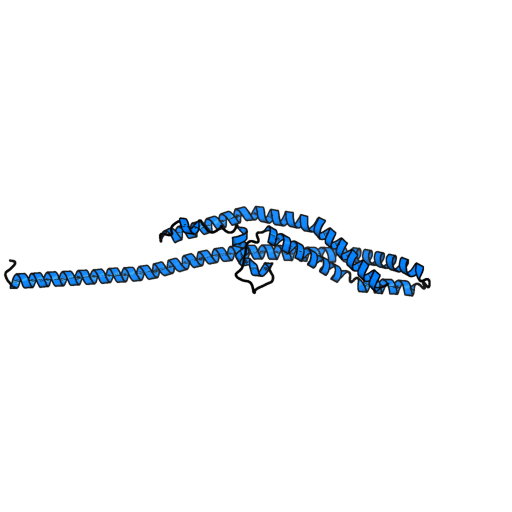? -8.258 1.957 2.379 1.00 79.00 191 LYS A N 1
ATOM 1471 C CA . LYS A 1 191 ? -9.096 0.827 2.792 1.00 79.00 191 LYS A CA 1
ATOM 1472 C C . LYS A 1 191 ? -8.654 0.264 4.142 1.00 79.00 191 LYS A C 1
ATOM 1474 O O . LYS A 1 191 ? -9.494 0.008 4.993 1.00 79.00 191 LYS A O 1
ATOM 1479 N N . ALA A 1 192 ? -7.349 0.133 4.353 1.00 75.12 192 ALA A N 1
ATOM 1480 C CA . ALA A 1 192 ? -6.805 -0.312 5.626 1.00 75.12 192 ALA A CA 1
ATOM 1481 C C . ALA A 1 192 ? -7.159 0.610 6.800 1.00 75.12 192 ALA A C 1
ATOM 1483 O O . ALA A 1 192 ? -7.461 0.135 7.892 1.00 75.12 192 ALA A O 1
ATOM 1484 N N . ILE A 1 193 ? -7.132 1.924 6.575 1.00 75.81 193 ILE A N 1
ATOM 1485 C CA . ILE A 1 193 ? -7.503 2.914 7.592 1.00 75.81 193 ILE A CA 1
ATOM 1486 C C . ILE A 1 193 ? -8.998 2.810 7.905 1.00 75.81 193 ILE A C 1
ATOM 1488 O O . ILE A 1 193 ? -9.371 2.734 9.076 1.00 75.81 193 ILE A O 1
ATOM 1492 N N . ASP A 1 194 ? -9.839 2.745 6.870 1.00 79.94 194 ASP A N 1
ATOM 1493 C CA . ASP A 1 194 ? -11.294 2.607 7.004 1.00 79.94 194 ASP A CA 1
ATOM 1494 C C . ASP A 1 194 ? -11.671 1.319 7.767 1.00 79.94 194 ASP A C 1
ATOM 1496 O O . ASP A 1 194 ? -12.539 1.337 8.645 1.00 79.94 194 ASP A O 1
ATOM 1500 N N . GLU A 1 195 ? -10.998 0.202 7.475 1.00 77.31 195 GLU A N 1
ATOM 1501 C CA . GLU A 1 195 ? -11.182 -1.080 8.167 1.00 77.31 195 GLU A CA 1
ATOM 1502 C C . GLU A 1 195 ? -10.730 -1.015 9.630 1.00 77.31 195 GLU A C 1
ATOM 1504 O O . GLU A 1 195 ? -11.461 -1.465 10.514 1.00 77.31 195 GLU A O 1
ATOM 1509 N N . GLY A 1 196 ? -9.575 -0.403 9.904 1.00 75.81 196 GLY A N 1
ATOM 1510 C CA . GLY A 1 196 ? -9.065 -0.194 11.259 1.00 75.81 196 GLY A CA 1
ATOM 1511 C C . GLY A 1 196 ? -10.005 0.628 12.138 1.00 75.81 196 GLY A C 1
ATOM 1512 O O . GLY A 1 196 ? -10.329 0.229 13.257 1.00 75.81 196 GLY A O 1
ATOM 1513 N N . LEU A 1 197 ? -10.498 1.752 11.611 1.00 79.62 197 LEU A N 1
ATOM 1514 C CA . LEU A 1 197 ? -11.481 2.592 12.298 1.00 79.62 197 LEU A CA 1
ATOM 1515 C C . LEU A 1 197 ? -12.790 1.831 12.539 1.00 79.62 197 LEU A C 1
ATOM 1517 O O . LEU A 1 197 ? -13.339 1.859 13.640 1.00 79.62 197 LEU A O 1
ATOM 1521 N N . SER A 1 198 ? -13.276 1.104 11.530 1.00 80.94 198 SER A N 1
ATOM 1522 C CA . SER A 1 198 ? -14.512 0.319 11.633 1.00 80.94 198 SER A CA 1
ATOM 1523 C C . SER A 1 198 ? -14.409 -0.802 12.670 1.00 80.94 198 SER A C 1
ATOM 1525 O O . SER A 1 198 ? -15.382 -1.073 13.383 1.00 80.94 198 SER A O 1
ATOM 1527 N N . ALA A 1 199 ? -13.242 -1.441 12.779 1.00 77.31 199 ALA A N 1
ATOM 1528 C CA . ALA A 1 199 ? -12.973 -2.465 13.780 1.00 77.31 199 ALA A CA 1
ATOM 1529 C C . ALA A 1 199 ? -13.028 -1.888 15.201 1.00 77.31 199 ALA A C 1
ATOM 1531 O O . ALA A 1 199 ? -13.691 -2.465 16.064 1.00 77.31 199 ALA A O 1
ATOM 1532 N N . GLU A 1 200 ? -12.424 -0.719 15.430 1.00 74.62 200 GLU A N 1
ATOM 1533 C CA . GLU A 1 200 ? -12.450 -0.067 16.743 1.00 74.62 200 GLU A CA 1
ATOM 1534 C C . GLU A 1 200 ? -13.874 0.356 17.139 1.00 74.62 200 GLU A C 1
ATOM 1536 O O . GLU A 1 200 ? -14.318 0.080 18.255 1.00 74.62 200 GLU A O 1
ATOM 1541 N N . ILE A 1 201 ? -14.647 0.932 16.206 1.00 82.69 201 ILE A N 1
ATOM 1542 C CA . ILE A 1 201 ? -16.069 1.253 16.431 1.00 82.69 201 ILE A CA 1
ATOM 1543 C C . ILE A 1 201 ? -16.859 -0.007 16.805 1.00 82.69 201 ILE A C 1
ATOM 1545 O O . ILE A 1 201 ? -17.675 0.014 17.731 1.00 82.69 201 ILE A O 1
ATOM 1549 N N . SER A 1 202 ? -16.636 -1.103 16.077 1.00 77.94 202 SER A N 1
ATOM 1550 C CA . SER A 1 202 ? -17.340 -2.368 16.303 1.00 77.94 202 SER A CA 1
ATOM 1551 C C . SER A 1 202 ? -16.978 -2.987 17.655 1.00 77.94 202 SER A C 1
ATOM 1553 O O . SER A 1 202 ? -17.871 -3.481 18.341 1.00 77.94 202 SER A O 1
ATOM 1555 N N . SER A 1 203 ? -15.710 -2.898 18.075 1.00 77.69 203 SER A N 1
ATOM 1556 C CA . SER A 1 203 ? -15.260 -3.340 19.403 1.00 77.69 203 SER A CA 1
ATOM 1557 C C . SER A 1 203 ? -15.999 -2.595 20.509 1.00 77.69 203 SER A C 1
ATOM 1559 O O . SER A 1 203 ? -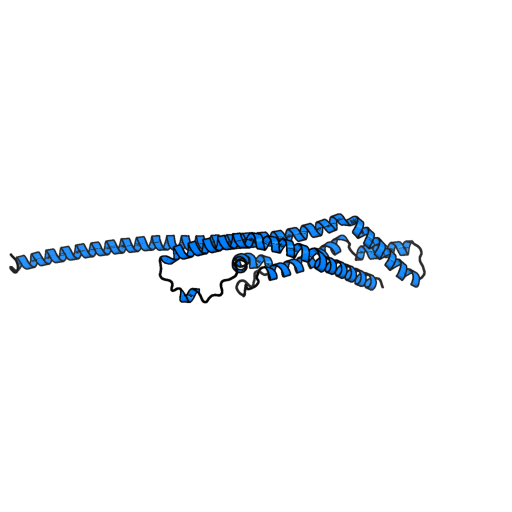16.608 -3.226 21.368 1.00 77.69 203 SER A O 1
ATOM 1561 N N . ILE A 1 204 ? -16.019 -1.259 20.454 1.00 77.69 204 ILE A N 1
ATOM 1562 C CA . ILE A 1 204 ? -16.687 -0.437 21.474 1.00 77.69 204 ILE A CA 1
ATOM 1563 C C . ILE A 1 204 ? -18.182 -0.754 21.519 1.00 77.69 204 ILE A C 1
ATOM 1565 O O . ILE A 1 204 ? -18.759 -0.880 22.597 1.00 77.69 204 ILE A O 1
ATOM 1569 N N . ARG A 1 205 ? -18.825 -0.910 20.354 1.00 77.12 205 ARG A N 1
ATOM 1570 C CA . ARG A 1 205 ? -20.241 -1.287 20.291 1.00 77.12 205 ARG A CA 1
ATOM 1571 C C . ARG A 1 205 ? -20.490 -2.634 20.966 1.00 77.12 205 ARG A C 1
ATOM 1573 O O . ARG A 1 205 ? -21.408 -2.724 21.774 1.00 77.12 205 ARG A O 1
ATOM 1580 N N . GLY A 1 206 ? -19.670 -3.641 20.672 1.00 73.75 206 GLY A N 1
ATOM 1581 C CA . GLY A 1 206 ? -19.774 -4.957 21.299 1.00 73.75 206 GLY A CA 1
ATOM 1582 C C . GLY A 1 206 ? -19.592 -4.901 22.818 1.00 73.75 206 GLY A C 1
ATOM 1583 O O . GLY A 1 206 ? -20.356 -5.524 23.552 1.00 73.75 206 GLY A O 1
ATOM 1584 N N . GLU A 1 207 ? -18.638 -4.104 23.305 1.00 71.94 207 GLU A N 1
ATOM 1585 C CA . GLU A 1 207 ? -18.427 -3.878 24.742 1.00 71.9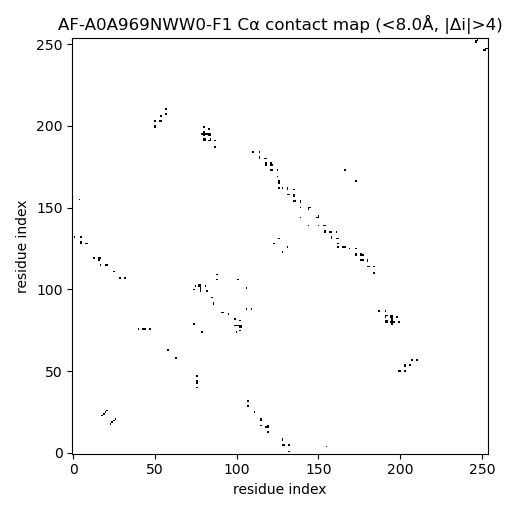4 207 GLU A CA 1
ATOM 1586 C C . GLU A 1 207 ? -19.652 -3.217 25.406 1.00 71.94 207 GLU A C 1
ATOM 1588 O O . GLU A 1 207 ? -20.108 -3.667 26.459 1.00 71.94 207 GLU A O 1
ATOM 1593 N N . VAL A 1 208 ? -20.244 -2.199 24.766 1.00 77.88 208 VAL A N 1
ATOM 1594 C CA . VAL A 1 208 ? -21.480 -1.547 25.238 1.00 77.88 208 VAL A CA 1
ATOM 1595 C C . VAL A 1 208 ? -22.650 -2.530 25.275 1.00 77.88 208 VAL A C 1
ATOM 1597 O O . VAL A 1 208 ? -23.374 -2.589 26.270 1.00 77.88 208 VAL A O 1
ATOM 1600 N N . GLU A 1 209 ? -22.862 -3.288 24.199 1.00 80.94 209 GLU A N 1
ATOM 1601 C CA . GLU A 1 209 ? -23.960 -4.255 24.084 1.00 80.94 209 GLU A CA 1
ATOM 1602 C C . GLU A 1 209 ? -23.860 -5.341 25.155 1.00 80.94 209 GLU A C 1
ATOM 1604 O O . GLU A 1 209 ? -24.849 -5.606 25.844 1.00 80.94 209 GLU A O 1
ATOM 1609 N N . LYS A 1 210 ? -22.655 -5.883 25.370 1.00 75.06 210 LYS A N 1
ATOM 1610 C CA . LYS A 1 210 ? -22.384 -6.870 26.419 1.00 75.06 210 LYS A CA 1
ATOM 1611 C C . LYS A 1 210 ? -22.750 -6.334 27.803 1.00 75.06 210 LYS A C 1
ATOM 1613 O O . LYS A 1 210 ? -23.433 -7.008 28.568 1.00 75.06 210 LYS A O 1
ATOM 1618 N N . ILE A 1 211 ? -22.383 -5.093 28.109 1.00 74.00 211 ILE A N 1
ATOM 1619 C CA . ILE A 1 211 ? -22.678 -4.490 29.416 1.00 74.00 211 ILE A CA 1
ATOM 1620 C C . ILE A 1 211 ? -24.162 -4.161 29.577 1.00 74.00 211 ILE A C 1
ATOM 1622 O O . ILE A 1 211 ? -24.719 -4.287 30.672 1.00 74.00 211 ILE A O 1
ATOM 1626 N N . LEU A 1 212 ? -24.851 -3.771 28.502 1.00 75.94 212 LEU A N 1
ATOM 1627 C CA . LEU A 1 212 ? -26.306 -3.614 28.527 1.00 75.94 212 LEU A CA 1
ATOM 1628 C C . LEU A 1 212 ? -27.016 -4.950 28.779 1.00 75.94 212 LEU A C 1
ATOM 1630 O O . LEU A 1 212 ? -28.016 -4.973 29.502 1.00 75.94 212 LEU A O 1
ATOM 1634 N N . GLU A 1 213 ? -26.518 -6.045 28.209 1.00 76.94 213 GLU A N 1
ATOM 1635 C CA . GLU A 1 213 ? -27.032 -7.394 28.442 1.00 76.94 213 GLU A CA 1
ATOM 1636 C C . GLU A 1 213 ? -26.783 -7.854 29.886 1.00 76.94 213 GLU A C 1
ATOM 1638 O O . GLU A 1 213 ? -27.734 -8.220 30.583 1.00 76.94 213 GLU A O 1
ATOM 1643 N N . GLU A 1 214 ? -25.555 -7.716 30.387 1.00 75.12 214 GLU A N 1
ATOM 1644 C CA . GLU A 1 214 ? -25.194 -8.017 31.778 1.00 75.12 214 GLU A CA 1
ATOM 1645 C C . GLU A 1 214 ? -26.038 -7.208 32.773 1.00 75.12 214 GLU A C 1
ATOM 1647 O O . GLU A 1 214 ? -26.566 -7.763 33.738 1.00 75.12 214 GLU A O 1
ATOM 1652 N N . ARG A 1 215 ? -26.276 -5.911 32.519 1.00 73.06 215 ARG A N 1
ATOM 1653 C CA . ARG A 1 215 ? -27.162 -5.089 33.364 1.00 73.06 215 ARG A CA 1
ATOM 1654 C C . ARG A 1 215 ? -28.617 -5.548 33.325 1.00 73.06 215 ARG A C 1
ATOM 1656 O O . ARG A 1 215 ? -29.295 -5.464 34.350 1.00 73.06 215 ARG A O 1
ATOM 1663 N N . LYS A 1 216 ? -29.133 -5.991 32.174 1.00 74.88 216 LYS A N 1
ATOM 1664 C CA . LYS A 1 216 ? -30.499 -6.538 32.080 1.00 74.88 216 LYS A CA 1
ATOM 1665 C C . LYS A 1 216 ? -30.623 -7.817 32.904 1.00 74.88 216 LYS A C 1
ATOM 1667 O O . LYS A 1 216 ? -31.559 -7.929 33.694 1.00 74.88 216 LYS A O 1
ATOM 1672 N N . LEU A 1 217 ? -29.661 -8.728 32.771 1.00 73.75 217 LEU A N 1
ATOM 1673 C CA . LEU A 1 217 ? -29.609 -9.968 33.547 1.00 73.75 217 LEU A CA 1
ATOM 1674 C C . LEU A 1 217 ? -29.452 -9.690 35.050 1.00 73.75 217 LEU A C 1
ATOM 1676 O O . LEU A 1 217 ? -30.205 -10.231 35.857 1.00 73.75 217 LEU A O 1
ATOM 1680 N N . GLY A 1 218 ? -28.564 -8.771 35.435 1.00 71.06 218 GLY A N 1
ATOM 1681 C CA . GLY A 1 218 ? -28.366 -8.371 36.830 1.00 71.06 218 GLY A CA 1
ATOM 1682 C C . GLY A 1 218 ? -29.592 -7.697 37.458 1.00 71.06 218 GLY A C 1
ATOM 1683 O O . GLY A 1 218 ? -29.898 -7.934 38.625 1.00 71.06 218 GLY A O 1
ATOM 1684 N N . LYS A 1 219 ? -30.353 -6.896 36.696 1.00 66.56 219 LYS A N 1
ATOM 1685 C CA . LYS A 1 219 ? -31.633 -6.333 37.169 1.00 66.56 219 LYS A CA 1
ATOM 1686 C C . LYS A 1 219 ? -32.671 -7.418 37.445 1.00 66.56 219 LYS A C 1
ATOM 1688 O O . LYS A 1 219 ? -33.379 -7.315 38.444 1.00 66.56 219 LYS A O 1
ATOM 1693 N N . LEU A 1 220 ? -32.746 -8.438 36.591 1.00 65.31 220 LEU A N 1
ATOM 1694 C CA . LEU A 1 220 ? -33.637 -9.581 36.799 1.00 65.31 220 LEU A CA 1
ATOM 1695 C C . LEU A 1 220 ? -33.239 -10.375 38.053 1.00 65.31 220 LEU A C 1
ATOM 1697 O O . LEU A 1 220 ? -34.107 -10.707 38.859 1.00 65.31 220 LEU A O 1
ATOM 1701 N N . ASP A 1 221 ? -31.942 -10.613 38.268 1.00 74.56 221 ASP A N 1
ATOM 1702 C CA . ASP A 1 221 ? -31.456 -11.307 39.470 1.00 74.56 221 ASP A CA 1
ATOM 1703 C C . ASP A 1 221 ? -31.723 -10.502 40.755 1.00 74.56 221 ASP A C 1
ATOM 1705 O O . ASP A 1 221 ? -32.217 -11.041 41.747 1.00 74.56 221 ASP A O 1
ATOM 1709 N N . ASN A 1 222 ? -31.500 -9.183 40.725 1.00 65.06 222 ASN A N 1
ATOM 1710 C CA . ASN A 1 222 ? -31.803 -8.305 41.857 1.00 65.06 222 ASN A CA 1
ATOM 1711 C C . ASN A 1 222 ? -33.301 -8.239 42.170 1.00 65.06 222 ASN A C 1
ATOM 1713 O O . ASN A 1 222 ? -33.674 -8.270 43.340 1.00 65.06 222 ASN A O 1
ATOM 1717 N N . GLN A 1 223 ? -34.175 -8.187 41.159 1.00 69.19 223 GLN A N 1
ATOM 1718 C CA . GLN A 1 223 ? -35.623 -8.247 41.385 1.00 69.19 223 GLN A CA 1
ATOM 1719 C C . GLN A 1 223 ? -36.035 -9.565 42.046 1.00 69.19 223 GLN A C 1
ATOM 1721 O O . GLN A 1 223 ? -36.837 -9.555 42.979 1.00 69.19 223 GLN A O 1
ATOM 1726 N N . LYS A 1 224 ? -35.441 -10.686 41.623 1.00 72.00 224 LYS A N 1
ATOM 1727 C CA . LYS A 1 224 ? -35.687 -11.996 42.232 1.00 72.00 224 LYS A CA 1
ATOM 1728 C C . LYS A 1 224 ? -35.218 -12.049 43.690 1.00 72.00 224 LYS A C 1
ATOM 1730 O O . LYS A 1 224 ? -35.944 -12.553 44.541 1.00 72.00 224 LYS A O 1
ATOM 1735 N N . LYS A 1 225 ? -34.050 -11.479 44.005 1.00 70.38 225 LYS A N 1
ATOM 1736 C CA . LYS A 1 225 ? -33.552 -11.369 45.389 1.00 70.38 225 LYS A CA 1
ATOM 1737 C C . LYS A 1 225 ? -34.423 -10.474 46.264 1.00 70.38 225 LYS A C 1
ATOM 1739 O O . LYS A 1 225 ? -34.725 -10.867 47.383 1.00 70.38 225 LYS A O 1
ATOM 1744 N N . ILE A 1 226 ? -34.859 -9.316 45.762 1.00 75.25 226 ILE A N 1
ATOM 1745 C CA . ILE A 1 226 ? -35.790 -8.437 46.489 1.00 75.25 226 ILE A CA 1
ATOM 1746 C C . ILE A 1 226 ? -37.094 -9.181 46.790 1.00 75.25 226 ILE A C 1
ATOM 1748 O O . ILE A 1 226 ? -37.600 -9.082 47.903 1.00 75.25 226 ILE A O 1
ATOM 1752 N N . GLN A 1 227 ? -37.617 -9.953 45.834 1.00 77.88 227 GLN A N 1
ATOM 1753 C CA . GLN A 1 227 ? -38.825 -10.740 46.065 1.00 77.88 227 GLN A CA 1
ATOM 1754 C C . GLN A 1 227 ? -38.606 -11.834 47.118 1.00 77.88 227 GLN A C 1
ATOM 1756 O O . GLN A 1 227 ? -39.426 -11.974 48.016 1.00 77.88 227 GLN A O 1
ATOM 1761 N N . ASN A 1 228 ? -37.485 -12.558 47.064 1.00 81.06 228 ASN A N 1
ATOM 1762 C CA . ASN A 1 228 ? -37.153 -13.552 48.089 1.00 81.06 228 ASN A CA 1
ATOM 1763 C C . ASN A 1 228 ? -37.018 -12.927 49.485 1.00 81.06 228 ASN A C 1
ATOM 1765 O O . ASN A 1 228 ? -37.472 -13.520 50.455 1.00 81.06 228 ASN A O 1
ATOM 1769 N N . LEU A 1 229 ? -36.414 -11.738 49.591 1.00 77.56 229 LEU A N 1
ATOM 1770 C CA . LEU A 1 229 ? -36.294 -11.025 50.865 1.00 77.56 229 LEU A CA 1
ATOM 1771 C C . LEU A 1 229 ? -37.659 -10.617 51.425 1.00 77.56 229 LEU A C 1
ATOM 1773 O O . LEU A 1 229 ? -37.874 -10.773 52.618 1.00 77.56 229 LEU A O 1
ATOM 1777 N N . ARG A 1 230 ? -38.590 -10.160 50.577 1.00 81.75 230 ARG A N 1
ATOM 1778 C CA . ARG A 1 230 ? -39.965 -9.861 51.011 1.00 81.75 230 ARG A CA 1
ATOM 1779 C C . ARG A 1 230 ? -40.704 -11.102 51.490 1.00 81.75 230 ARG A C 1
ATOM 1781 O O . ARG A 1 230 ? -41.372 -11.038 52.509 1.00 81.75 230 ARG A O 1
ATOM 1788 N N . ASN A 1 231 ? -40.557 -12.223 50.785 1.00 86.50 231 ASN A N 1
ATOM 1789 C CA . ASN A 1 231 ? -41.179 -13.476 51.205 1.00 86.50 231 ASN A CA 1
ATOM 1790 C C . ASN A 1 231 ? -40.632 -13.935 52.573 1.00 86.50 231 ASN A C 1
ATOM 1792 O O . ASN A 1 231 ? -41.404 -14.351 53.425 1.00 86.50 231 ASN A O 1
ATOM 1796 N N . LEU A 1 232 ? -39.319 -13.806 52.807 1.00 83.62 232 LEU A N 1
ATOM 1797 C CA . LEU A 1 232 ? -38.706 -14.103 54.111 1.00 83.62 232 LEU A CA 1
ATOM 1798 C C . LEU A 1 232 ? -39.161 -13.135 55.215 1.00 83.62 232 LEU A C 1
ATOM 1800 O O . LEU A 1 232 ? -39.264 -13.523 56.374 1.00 83.62 232 LEU A O 1
ATOM 1804 N N . GLU A 1 233 ? -39.404 -11.869 54.877 1.00 79.12 233 GLU A N 1
ATOM 1805 C CA . GLU A 1 233 ? -39.949 -10.876 55.807 1.00 79.12 233 GLU A CA 1
ATOM 1806 C C . GLU A 1 233 ? -41.399 -11.207 56.195 1.00 79.12 233 GLU A C 1
ATOM 1808 O O . GLU A 1 233 ? -41.737 -11.143 57.375 1.00 79.12 233 GLU A O 1
ATOM 1813 N N . GLU A 1 234 ? -42.228 -11.635 55.237 1.00 86.00 234 GLU A N 1
ATOM 1814 C CA . GLU A 1 234 ? -43.590 -12.123 55.496 1.00 86.00 234 GLU A CA 1
ATOM 1815 C C . GLU A 1 234 ? -43.596 -13.394 56.357 1.00 86.00 234 GLU A C 1
ATOM 1817 O O . GLU A 1 234 ? -44.327 -13.438 57.345 1.00 86.00 234 GLU A O 1
ATOM 1822 N N . GLU A 1 235 ? -42.746 -14.382 56.053 1.00 85.94 235 GLU A N 1
ATOM 1823 C CA . GLU A 1 235 ? -42.612 -15.599 56.872 1.00 85.94 235 GLU A CA 1
ATOM 1824 C C . GLU A 1 235 ? -42.187 -15.271 58.311 1.00 85.94 235 GLU A C 1
ATOM 1826 O O . GLU A 1 235 ? -42.753 -15.806 59.262 1.00 85.94 235 GLU A O 1
ATOM 1831 N N . ASN A 1 236 ? -41.233 -14.353 58.502 1.00 79.06 236 ASN A N 1
ATOM 1832 C CA . ASN A 1 236 ? -40.825 -13.930 59.844 1.00 79.06 236 ASN A CA 1
ATOM 1833 C C . ASN A 1 236 ? -41.959 -13.232 60.606 1.00 79.06 236 ASN A C 1
ATOM 1835 O O . ASN A 1 236 ? -42.118 -13.471 61.800 1.00 79.06 236 ASN A O 1
ATOM 1839 N N . LEU A 1 237 ? -42.751 -12.388 59.938 1.00 85.56 237 LEU A N 1
ATOM 1840 C CA . LEU A 1 237 ? -43.914 -11.742 60.555 1.00 85.56 237 LEU A CA 1
ATOM 1841 C C . LEU A 1 237 ? -44.990 -12.761 60.948 1.00 85.56 237 LEU A C 1
ATOM 1843 O O . LEU A 1 237 ? -45.636 -12.603 61.983 1.00 85.56 237 LEU A O 1
ATOM 1847 N N . GLU A 1 238 ? -45.196 -13.799 60.139 1.00 87.56 238 GLU A N 1
ATOM 1848 C CA . GLU A 1 238 ? -46.130 -14.883 60.447 1.00 87.56 238 GLU A CA 1
ATOM 1849 C C . GLU A 1 238 ? -45.657 -15.692 61.662 1.00 87.56 238 GLU A C 1
ATOM 1851 O O . GLU A 1 238 ? -46.432 -15.880 62.600 1.00 87.56 238 GLU A O 1
ATOM 1856 N N . ILE A 1 239 ? -44.367 -16.046 61.711 1.00 85.94 239 ILE A N 1
ATOM 1857 C CA . ILE A 1 239 ? -43.744 -16.719 62.860 1.00 85.94 239 ILE A CA 1
ATOM 1858 C C . ILE A 1 239 ? -43.853 -15.865 64.131 1.00 85.94 239 ILE A C 1
ATOM 1860 O O . ILE A 1 239 ? -44.207 -16.392 65.183 1.00 85.94 239 ILE A O 1
ATOM 1864 N N . ASP A 1 240 ? -43.589 -14.558 64.059 1.00 80.19 240 ASP A N 1
ATOM 1865 C CA . ASP A 1 240 ? -43.712 -13.655 65.212 1.00 80.19 240 ASP A CA 1
ATOM 1866 C C . ASP A 1 240 ? -45.161 -13.568 65.716 1.00 80.19 240 ASP A C 1
ATOM 1868 O O . ASP A 1 240 ? -45.410 -13.558 66.924 1.00 80.19 240 ASP A O 1
ATOM 1872 N N . ASN A 1 241 ? -46.141 -13.534 64.811 1.00 80.94 241 ASN A N 1
ATOM 1873 C CA . ASN A 1 241 ? -47.557 -13.537 65.179 1.00 80.94 241 ASN A CA 1
ATOM 1874 C C . ASN A 1 241 ? -47.980 -14.867 65.814 1.00 80.94 241 ASN A C 1
ATOM 1876 O O . ASN A 1 241 ? -48.710 -14.873 66.807 1.00 80.94 241 ASN A O 1
ATOM 1880 N N . GLU A 1 242 ? -47.506 -15.986 65.273 1.00 83.56 242 GLU A N 1
ATOM 1881 C CA . GLU A 1 242 ? -47.783 -17.323 65.794 1.00 83.56 242 GLU A CA 1
ATOM 1882 C C . GLU A 1 242 ? -47.130 -17.524 67.171 1.00 83.56 242 GLU A C 1
ATOM 1884 O O . GLU A 1 242 ? -47.771 -18.008 68.106 1.00 83.56 242 GLU A O 1
ATOM 1889 N N . LEU A 1 243 ? -45.896 -17.043 67.346 1.00 79.81 243 LEU A N 1
ATOM 1890 C CA . LEU A 1 243 ? -45.196 -17.033 68.626 1.00 79.81 243 LEU A CA 1
ATOM 1891 C C . LEU A 1 243 ? -45.929 -16.171 69.661 1.00 79.81 243 LEU A C 1
ATOM 1893 O O . LEU A 1 243 ? -46.125 -16.616 70.790 1.00 79.81 243 LEU A O 1
ATOM 1897 N N . ASN A 1 244 ? -46.384 -14.974 69.282 1.00 78.06 244 ASN A N 1
ATOM 1898 C CA . ASN A 1 244 ? -47.184 -14.115 70.157 1.00 78.06 244 ASN A CA 1
ATOM 1899 C C . ASN A 1 244 ? -48.510 -14.783 70.550 1.00 78.06 244 ASN A C 1
ATOM 1901 O O . ASN A 1 244 ? -48.904 -14.719 71.714 1.00 78.06 244 ASN A O 1
ATOM 1905 N N . SER A 1 245 ? -49.173 -15.474 69.617 1.00 79.88 245 SER A N 1
ATOM 1906 C CA . SER A 1 245 ? -50.389 -16.242 69.907 1.00 79.88 245 SER A CA 1
ATOM 1907 C C . SER A 1 245 ? -50.120 -17.367 70.909 1.00 79.88 245 SER A C 1
ATOM 1909 O O . SER A 1 245 ? -50.847 -17.508 71.891 1.00 79.88 245 SER A O 1
ATOM 1911 N N . LEU A 1 246 ? -49.039 -18.129 70.719 1.00 80.06 246 LEU A N 1
ATOM 1912 C CA . LEU A 1 246 ? -48.634 -19.193 71.641 1.00 80.06 246 LEU A CA 1
ATOM 1913 C C . LEU A 1 246 ? -48.249 -18.649 73.021 1.00 80.06 246 LEU A C 1
ATOM 1915 O O . LEU A 1 246 ? -48.584 -19.247 74.042 1.00 80.06 246 LEU A O 1
ATOM 1919 N N . MET A 1 247 ? -47.561 -17.509 73.076 1.00 73.44 247 MET A N 1
ATOM 1920 C CA . MET A 1 247 ? -47.202 -16.862 74.337 1.00 73.44 247 MET A CA 1
ATOM 1921 C C . MET A 1 247 ? -48.433 -16.321 75.079 1.00 73.44 247 MET A C 1
ATOM 1923 O O . MET A 1 247 ? -48.464 -16.382 76.311 1.00 73.44 247 MET A O 1
ATOM 1927 N N . PHE A 1 248 ? -49.448 -15.840 74.356 1.00 73.50 248 PHE A N 1
ATOM 1928 C CA . PHE A 1 248 ? -50.739 -15.448 74.921 1.00 73.50 248 PHE A CA 1
ATOM 1929 C C . PHE A 1 248 ? -51.511 -16.665 75.460 1.00 73.50 248 PHE A C 1
ATOM 1931 O O . PHE A 1 248 ? -51.953 -16.652 76.608 1.00 73.50 248 PHE A O 1
ATOM 1938 N N . GLU A 1 249 ? -51.599 -17.758 74.694 1.00 75.56 249 GLU A N 1
ATOM 1939 C CA . GLU A 1 249 ? -52.230 -19.015 75.137 1.00 75.56 249 GLU A CA 1
ATOM 1940 C C . GLU A 1 249 ? -51.527 -19.640 76.352 1.00 75.56 249 GLU A C 1
ATOM 1942 O O . GLU A 1 249 ? -52.180 -20.188 77.241 1.00 75.56 249 GLU A O 1
ATOM 1947 N N . ALA A 1 250 ? -50.199 -19.523 76.428 1.00 75.88 250 ALA A N 1
ATOM 1948 C CA . ALA A 1 250 ? -49.402 -19.980 77.563 1.00 75.88 250 ALA A CA 1
ATOM 1949 C C . ALA A 1 250 ? -49.457 -19.034 78.783 1.00 75.88 250 ALA A C 1
ATOM 1951 O O . ALA A 1 250 ? -48.885 -19.358 79.827 1.00 75.88 250 ALA A O 1
ATOM 1952 N N . GLY A 1 251 ? -50.119 -17.873 78.674 1.00 66.94 251 GLY A N 1
ATOM 1953 C CA . GLY A 1 251 ? -50.254 -16.884 79.750 1.00 66.94 251 GLY A CA 1
ATOM 1954 C C . GLY A 1 251 ? -48.963 -16.129 80.092 1.00 66.94 251 GLY A C 1
ATOM 1955 O O . GLY A 1 251 ? -48.829 -15.615 81.202 1.00 66.94 251 GLY A O 1
ATOM 1956 N N . LEU A 1 252 ? -47.995 -16.091 79.170 1.00 64.44 252 LEU A N 1
ATOM 1957 C CA . LEU A 1 252 ? -46.695 -15.429 79.351 1.00 64.44 252 LEU A CA 1
ATOM 1958 C C . LEU A 1 252 ? -46.736 -13.932 79.024 1.00 64.44 252 LEU A C 1
ATOM 1960 O O . LEU A 1 252 ? -45.863 -13.182 79.459 1.00 64.44 252 LEU A O 1
ATOM 1964 N N . ILE A 1 253 ? -47.748 -13.506 78.274 1.00 61.88 253 ILE A N 1
ATOM 1965 C CA . ILE A 1 253 ? -48.035 -12.113 77.931 1.00 61.88 253 ILE A CA 1
ATOM 1966 C C . ILE A 1 253 ? -49.547 -11.876 78.032 1.00 61.88 253 ILE A C 1
ATOM 1968 O O . ILE A 1 253 ? -50.335 -12.780 77.758 1.00 61.88 253 ILE A O 1
ATOM 1972 N N . THR A 1 254 ? -49.925 -10.680 78.489 1.00 55.44 254 THR A N 1
ATOM 1973 C CA . THR A 1 254 ? -51.315 -10.210 78.667 1.00 55.44 254 THR A CA 1
ATOM 1974 C C . THR A 1 254 ? -51.804 -9.398 77.489 1.00 55.44 254 THR A C 1
ATOM 1976 O O . THR A 1 254 ? -51.027 -8.509 77.071 1.00 55.44 254 THR A O 1
#

Secondary structure (DSSP, 8-state):
-HHHHHHHHHHHHHHHHHHHIIIIIHHHHHHHHHHHHHHHHHHHHHHHHHHHHHHHHHHTTS---HHHHTTS-PPPHHHHHHGGGHHHHSS-STTTTS-----HHHHHHHHHHHHHHHHHHHHHHHH-HHHHHHHHHHHHHHTT---HHHHHHHHHHHHHHHHHHHHHHTHHHHHHHHHHHHHHHHHHHHHHHHHHHHHHHHHHHHHHHHHHHHHHHHHHHHHHHHHHHHHHHHHHHHHHHHHHHHHHHTTS--